Protein AF-A0A9D6QYN2-F1 (afdb_monomer)

Radius of gyration: 26.76 Å; Cα contacts (8 Å, |Δi|>4): 541; chains: 1; bounding box: 91×40×60 Å

Nearest PDB structures (foldseek):
  3ovr-assembly1_B  TM=5.633E-01  e=2.231E+00  Homo sapiens
  7rjt-assembly1_A  TM=5.561E-01  e=3.851E+00  Aplysia californica
  5a6f-assembly1_C  TM=5.783E-01  e=6.256E+00  Gallus gallus
  7wmz-assembly1_E  TM=2.504E-01  e=3.851E+00  Mycolicibacterium smegmatis MC2 155

Secondary structure (DSSP, 8-state):
-----HHHHHHHHHHTS-------PPPPPPPPPPPPP----PPPP---------PPPP---TTSS-SS---EESHHHHHHH-TTS-HHHHHHHHTTSSEEEE--S-SSS--TTTHHHHHHHHHHHHHH-TTSEEEEEEESSEE-TTTTGGGS-GGGB-B---EEE-S-B-S-SSEEEEEBS-GGG--SSBTTTT-B--EEEEEEE-TTS-EEEEEEEEEEEEEEETTTTEEEEESS-TT-----B-TTSEEEEEBPEE--SSTTSPPEEEB--STTPPP-TTS--HHHHHHHHHHHHHS--SS-S-----S-EEEE------

Structure (mmCIF, N/CA/C/O backbone):
data_AF-A0A9D6QYN2-F1
#
_entry.id   AF-A0A9D6QYN2-F1
#
loop_
_atom_site.group_PDB
_atom_site.id
_atom_site.type_symbol
_atom_site.label_atom_id
_atom_site.label_alt_id
_atom_site.label_comp_id
_atom_site.label_asym_id
_atom_site.label_entity_id
_atom_site.label_seq_id
_atom_site.pdbx_PDB_ins_code
_atom_site.Cartn_x
_atom_site.Cartn_y
_atom_site.Cartn_z
_atom_site.occupancy
_atom_site.B_iso_or_equiv
_atom_site.auth_seq_id
_atom_site.auth_comp_id
_atom_site.auth_asym_id
_atom_site.auth_atom_id
_atom_site.pdbx_PDB_model_num
ATOM 1 N N . MET A 1 1 ? 9.503 -20.739 20.330 1.00 41.66 1 MET A N 1
ATOM 2 C CA . MET A 1 1 ? 9.569 -19.627 19.354 1.00 41.66 1 MET A CA 1
ATOM 3 C C . MET A 1 1 ? 9.662 -18.306 20.107 1.00 41.66 1 MET A C 1
ATOM 5 O O . MET A 1 1 ? 8.810 -18.043 20.949 1.00 41.66 1 MET A O 1
ATOM 9 N N . LYS A 1 2 ? 10.718 -17.516 19.881 1.00 50.81 2 LYS A N 1
ATOM 10 C CA . LYS A 1 2 ? 10.919 -16.216 20.545 1.00 50.81 2 LYS A CA 1
ATOM 11 C C . LYS A 1 2 ? 9.937 -15.207 19.927 1.00 50.81 2 LYS A C 1
ATOM 13 O O . LYS A 1 2 ? 9.886 -15.101 18.706 1.00 50.81 2 LYS A O 1
ATOM 18 N N . LYS A 1 3 ? 9.117 -14.520 20.735 1.00 53.16 3 LYS A N 1
ATOM 19 C CA . LYS A 1 3 ? 8.190 -13.491 20.229 1.00 53.16 3 LYS A CA 1
ATOM 20 C C . LYS A 1 3 ? 9.019 -12.331 19.673 1.00 53.16 3 LYS A C 1
ATOM 22 O O . LYS A 1 3 ? 9.677 -11.645 20.448 1.00 53.16 3 LYS A O 1
ATOM 27 N N . ILE A 1 4 ? 8.997 -12.141 18.356 1.00 66.94 4 ILE A N 1
ATOM 28 C CA . ILE A 1 4 ? 9.616 -10.984 17.704 1.00 66.94 4 ILE A CA 1
ATOM 29 C C . ILE A 1 4 ? 8.842 -9.742 18.146 1.00 66.94 4 ILE A C 1
ATOM 31 O O . ILE A 1 4 ? 7.621 -9.664 18.004 1.00 66.94 4 ILE A O 1
ATOM 35 N N . THR A 1 5 ? 9.545 -8.776 18.717 1.00 70.69 5 THR A N 1
ATOM 36 C CA . THR A 1 5 ? 8.970 -7.486 19.086 1.00 70.69 5 THR A CA 1
ATOM 37 C C . THR A 1 5 ? 8.725 -6.647 17.832 1.00 70.69 5 THR A C 1
ATOM 39 O O . THR A 1 5 ? 9.438 -6.744 16.835 1.00 70.69 5 THR A O 1
ATOM 42 N N . ARG A 1 6 ? 7.743 -5.743 17.872 1.00 64.56 6 ARG A N 1
ATOM 43 C CA . ARG A 1 6 ? 7.434 -4.849 16.740 1.00 64.56 6 ARG A CA 1
ATOM 44 C C . ARG A 1 6 ? 8.638 -4.010 16.285 1.00 64.56 6 ARG A C 1
ATOM 46 O O . ARG A 1 6 ? 8.772 -3.717 15.102 1.00 64.56 6 ARG A O 1
ATOM 53 N N . ARG A 1 7 ? 9.538 -3.651 17.210 1.00 65.94 7 ARG A N 1
ATOM 54 C CA . ARG A 1 7 ? 10.795 -2.947 16.899 1.00 65.94 7 ARG A CA 1
ATOM 55 C C . ARG A 1 7 ? 11.771 -3.833 16.123 1.00 65.94 7 ARG A C 1
ATOM 57 O O . ARG A 1 7 ? 12.452 -3.333 15.235 1.00 65.94 7 ARG A O 1
ATOM 64 N N . GLU A 1 8 ? 11.840 -5.119 16.449 1.00 68.06 8 GLU A N 1
ATOM 65 C CA . GLU A 1 8 ? 12.650 -6.089 15.708 1.00 68.06 8 GLU A CA 1
ATOM 66 C C . GLU A 1 8 ? 12.066 -6.330 14.317 1.00 68.06 8 GLU A C 1
ATOM 68 O O . GLU A 1 8 ? 12.814 -6.262 13.351 1.00 68.06 8 GLU A O 1
ATOM 73 N N . PHE A 1 9 ? 10.744 -6.493 14.185 1.00 70.81 9 PHE A N 1
ATOM 74 C CA . PHE A 1 9 ? 10.100 -6.648 12.876 1.00 70.81 9 PHE A CA 1
ATOM 75 C C . PHE A 1 9 ? 10.412 -5.470 11.933 1.00 70.81 9 PHE A C 1
ATOM 77 O O . PHE A 1 9 ? 10.885 -5.690 10.822 1.00 70.81 9 PHE A O 1
ATOM 84 N N . LEU A 1 10 ? 10.253 -4.226 12.406 1.00 63.16 10 LEU A N 1
ATOM 85 C CA . LEU A 1 10 ? 10.544 -3.021 11.611 1.00 63.16 10 LEU A CA 1
ATOM 86 C C . LEU A 1 10 ? 12.039 -2.854 11.276 1.00 63.16 10 LEU A C 1
ATOM 88 O O . LEU A 1 10 ? 12.391 -2.354 10.212 1.00 63.16 10 LEU A O 1
ATOM 92 N N . ARG A 1 11 ? 12.946 -3.271 12.169 1.00 58.53 11 ARG A N 1
ATOM 93 C CA . ARG A 1 11 ? 14.392 -3.269 11.878 1.00 58.53 11 ARG A CA 1
ATOM 94 C C . ARG A 1 11 ? 14.765 -4.322 10.842 1.00 58.53 11 ARG A C 1
ATOM 96 O O . ARG A 1 11 ? 15.642 -4.082 10.021 1.00 58.53 11 ARG A O 1
ATOM 103 N N . LEU A 1 12 ? 14.112 -5.480 10.881 1.00 57.91 12 LEU A N 1
ATOM 104 C CA . LEU A 1 12 ? 14.332 -6.535 9.905 1.00 57.91 12 LEU A CA 1
ATOM 105 C C . LEU A 1 12 ? 13.806 -6.124 8.520 1.00 57.91 12 LEU A C 1
ATOM 107 O O . LEU A 1 12 ? 14.511 -6.345 7.538 1.00 57.91 12 LEU A O 1
ATOM 111 N N . SER A 1 13 ? 12.639 -5.485 8.414 1.00 51.84 13 SER A N 1
ATOM 112 C CA . SER A 1 13 ? 12.136 -5.002 7.118 1.00 51.84 13 SER A CA 1
ATOM 113 C C . SER A 1 13 ? 13.022 -3.903 6.513 1.00 51.84 13 SER A C 1
ATOM 115 O O . SER A 1 13 ? 13.323 -3.963 5.324 1.00 51.84 13 SER A O 1
ATOM 117 N N . ALA A 1 14 ? 13.560 -2.983 7.323 1.00 48.38 14 ALA A N 1
ATOM 118 C CA . ALA A 1 14 ? 14.459 -1.922 6.848 1.00 48.38 14 ALA A CA 1
ATOM 119 C C . ALA A 1 14 ? 15.772 -2.435 6.213 1.00 48.38 14 ALA A C 1
ATOM 121 O O . ALA A 1 14 ? 16.314 -1.798 5.313 1.00 48.38 14 ALA A O 1
ATOM 122 N N . ILE A 1 15 ? 16.274 -3.603 6.632 1.00 47.47 15 ILE A N 1
ATOM 123 C CA . ILE A 1 15 ? 17.493 -4.207 6.059 1.00 47.47 15 ILE A CA 1
ATOM 124 C C . ILE A 1 15 ? 17.231 -4.789 4.654 1.00 47.47 15 ILE A C 1
ATOM 126 O O . ILE A 1 15 ? 18.158 -4.894 3.857 1.00 47.47 15 ILE A O 1
ATOM 130 N N . GLY A 1 16 ? 15.977 -5.112 4.312 1.00 40.34 16 GLY A N 1
ATOM 131 C CA . GLY A 1 16 ? 15.604 -5.650 2.997 1.00 40.34 16 GLY A CA 1
ATOM 132 C C . GLY A 1 16 ? 15.555 -4.618 1.862 1.00 40.34 16 GLY A C 1
ATOM 133 O O . GLY A 1 16 ? 15.559 -5.014 0.702 1.00 40.34 16 GLY A O 1
ATOM 134 N N . ALA A 1 17 ? 15.540 -3.317 2.177 1.00 40.94 17 ALA A N 1
ATOM 135 C CA . ALA A 1 17 ? 15.362 -2.241 1.194 1.00 40.94 17 ALA A CA 1
ATOM 136 C C . ALA A 1 17 ? 16.572 -1.290 1.054 1.00 40.94 17 ALA A C 1
ATOM 138 O O . ALA A 1 17 ? 16.546 -0.389 0.221 1.00 40.94 17 ALA A O 1
ATOM 139 N N . GLY A 1 18 ? 17.650 -1.471 1.830 1.00 36.25 18 GLY A N 1
ATOM 140 C CA . GLY A 1 18 ? 18.747 -0.490 1.883 1.00 36.25 18 GLY A CA 1
ATOM 141 C C . GLY A 1 18 ? 20.106 -1.045 2.308 1.00 36.25 18 GLY A C 1
ATOM 142 O O . GLY A 1 18 ? 20.759 -0.467 3.173 1.00 36.25 18 GLY A O 1
ATOM 143 N N . GLY A 1 19 ? 20.534 -2.173 1.738 1.00 28.39 19 GLY A N 1
ATOM 144 C CA . GLY A 1 19 ? 21.727 -2.902 2.179 1.00 28.39 19 GLY A CA 1
ATOM 145 C C . GLY A 1 19 ? 22.898 -2.949 1.194 1.00 28.39 19 GLY A C 1
ATOM 146 O O . GLY A 1 19 ? 23.289 -4.042 0.807 1.00 28.39 19 GLY A O 1
ATOM 147 N N . ILE A 1 20 ? 23.509 -1.810 0.848 1.00 31.86 20 ILE A N 1
ATOM 148 C CA . ILE A 1 20 ? 24.965 -1.752 0.598 1.00 31.86 20 ILE A CA 1
ATOM 149 C C . ILE A 1 20 ? 25.506 -0.560 1.391 1.00 31.86 20 ILE A C 1
ATOM 151 O O . ILE A 1 20 ? 25.528 0.572 0.913 1.00 31.86 20 ILE A O 1
ATOM 155 N N . LEU A 1 21 ? 25.915 -0.815 2.635 1.00 35.44 21 LEU A N 1
ATOM 156 C CA . LEU A 1 21 ? 26.794 0.086 3.372 1.00 35.44 21 LEU A CA 1
ATOM 157 C C . LEU A 1 21 ? 28.240 -0.309 3.076 1.00 35.44 21 LEU A C 1
ATOM 159 O O . LEU A 1 21 ? 28.636 -1.463 3.229 1.00 35.44 21 LEU A O 1
ATOM 163 N N . ILE A 1 22 ? 29.002 0.690 2.645 1.00 39.03 22 ILE A N 1
ATOM 164 C CA . ILE A 1 22 ? 30.450 0.675 2.472 1.00 39.03 22 ILE A CA 1
ATOM 165 C C . ILE A 1 22 ? 31.094 0.248 3.797 1.00 39.03 22 ILE A C 1
ATOM 167 O O . ILE A 1 22 ? 30.920 0.911 4.820 1.00 39.03 22 ILE A O 1
ATOM 171 N N . ALA A 1 23 ? 31.855 -0.846 3.777 1.00 36.59 23 ALA A N 1
ATOM 172 C CA . ALA A 1 23 ? 32.772 -1.184 4.855 1.00 36.59 23 ALA A CA 1
ATOM 173 C C . ALA A 1 23 ? 33.921 -0.164 4.848 1.00 36.59 23 ALA A C 1
ATOM 175 O O . ALA A 1 23 ? 34.857 -0.268 4.058 1.00 36.59 23 ALA A O 1
ATOM 176 N N . ALA A 1 24 ? 33.825 0.860 5.696 1.00 36.47 24 ALA A N 1
ATOM 177 C CA . ALA A 1 24 ? 34.934 1.757 5.980 1.00 36.47 24 ALA A CA 1
ATOM 178 C C . ALA A 1 24 ? 35.835 1.101 7.035 1.00 36.47 24 ALA A C 1
ATOM 180 O O . ALA A 1 24 ? 35.414 0.864 8.168 1.00 36.47 24 ALA A O 1
ATOM 181 N N . CYS A 1 25 ? 37.068 0.787 6.644 1.00 35.47 25 CYS A N 1
ATOM 182 C CA . CYS A 1 25 ? 38.127 0.364 7.550 1.00 35.47 25 CYS A CA 1
ATOM 183 C C . CYS A 1 25 ? 38.345 1.429 8.635 1.00 35.47 25 CYS A C 1
ATOM 185 O O . CYS A 1 25 ? 38.560 2.602 8.328 1.00 35.47 25 CYS A O 1
ATOM 187 N N . ALA A 1 26 ? 38.316 1.013 9.900 1.00 38.84 26 ALA A N 1
ATOM 188 C CA . ALA A 1 26 ? 38.786 1.835 11.006 1.00 38.84 26 ALA A CA 1
ATOM 189 C C . ALA A 1 26 ? 40.315 2.023 10.898 1.00 38.84 26 ALA A C 1
ATOM 191 O O . ALA A 1 26 ? 41.014 1.058 10.573 1.00 38.84 26 ALA A O 1
ATOM 192 N N . PRO A 1 27 ? 40.858 3.224 11.162 1.00 40.28 27 PRO A N 1
ATOM 193 C CA . PRO A 1 27 ? 42.298 3.433 11.191 1.00 40.28 27 PRO A CA 1
ATOM 194 C C . PRO A 1 27 ? 42.902 2.785 12.443 1.00 40.28 27 PRO A C 1
ATOM 196 O O . PRO A 1 27 ? 42.523 3.097 13.570 1.00 40.28 27 PRO A O 1
ATOM 199 N N . SER A 1 28 ? 43.847 1.874 12.231 1.00 43.88 28 SER A N 1
ATOM 200 C CA . SER A 1 28 ? 44.743 1.345 13.259 1.00 43.88 28 SER A CA 1
ATOM 201 C C . SER A 1 28 ? 45.731 2.423 13.717 1.00 43.88 28 SER A C 1
ATOM 203 O O . SER A 1 28 ? 46.278 3.150 12.884 1.00 43.88 28 SER A O 1
ATOM 205 N N . GLU A 1 29 ? 45.964 2.511 15.028 1.00 49.06 29 GLU A N 1
ATOM 206 C CA . GLU A 1 29 ? 46.926 3.431 15.646 1.00 49.06 29 GLU A CA 1
ATOM 207 C C . GLU A 1 29 ? 48.343 3.272 15.057 1.00 49.06 29 GLU A C 1
ATOM 209 O O . GLU A 1 29 ? 48.775 2.149 14.769 1.00 49.06 29 GLU A O 1
ATOM 214 N N . PRO A 1 30 ? 49.094 4.373 14.870 1.00 49.62 30 PRO A N 1
ATOM 215 C CA . PRO A 1 30 ? 50.436 4.309 14.318 1.00 49.62 30 PRO A CA 1
ATOM 216 C C . PRO A 1 30 ? 51.435 3.812 15.369 1.00 49.62 30 PRO A C 1
ATOM 218 O O . PRO A 1 30 ? 51.647 4.440 16.405 1.00 49.62 30 PRO A O 1
ATOM 221 N N . SER A 1 31 ? 52.101 2.702 15.056 1.00 59.09 31 SER A N 1
ATOM 222 C CA . SER A 1 31 ? 53.316 2.265 15.749 1.00 59.09 31 SER A CA 1
ATOM 223 C C . SER A 1 31 ? 54.475 3.241 15.470 1.00 59.09 31 SER A C 1
ATOM 225 O O . SER A 1 31 ? 54.548 3.786 14.364 1.00 59.09 31 SER A O 1
ATOM 227 N N . PRO A 1 32 ? 55.400 3.471 16.421 1.00 59.38 32 PRO A N 1
ATOM 228 C CA . PRO A 1 32 ? 56.487 4.431 16.253 1.00 59.38 32 PRO A CA 1
ATOM 229 C C . PRO A 1 32 ? 57.471 3.998 15.155 1.00 59.38 32 PRO A C 1
ATOM 231 O O . PRO A 1 32 ? 58.067 2.923 15.202 1.00 59.38 32 PRO A O 1
ATOM 234 N N . THR A 1 33 ? 57.645 4.872 14.164 1.00 53.84 33 THR A N 1
ATOM 235 C CA . THR A 1 33 ? 58.548 4.691 13.022 1.00 53.84 33 THR A CA 1
ATOM 236 C C . THR A 1 33 ? 60.016 4.847 13.452 1.00 53.84 33 THR A C 1
ATOM 238 O O . THR A 1 33 ? 60.360 5.883 14.026 1.00 53.84 33 THR A O 1
ATOM 241 N N . PRO A 1 34 ? 60.917 3.893 13.150 1.00 65.94 34 PRO A N 1
ATOM 242 C CA . PRO A 1 34 ? 62.356 4.097 13.314 1.00 65.94 34 PRO A CA 1
ATOM 243 C C . PRO A 1 34 ? 62.889 5.142 12.310 1.00 65.94 34 PRO A C 1
ATOM 245 O O . PRO A 1 34 ? 62.294 5.339 11.246 1.00 65.94 34 PRO A O 1
ATOM 248 N N . PRO A 1 35 ? 64.003 5.835 12.616 1.00 59.03 35 PRO A N 1
ATOM 249 C CA . PRO A 1 35 ? 64.491 6.944 11.804 1.00 59.03 35 PRO A CA 1
ATOM 250 C C . PRO A 1 35 ? 64.832 6.503 10.375 1.00 59.03 35 PRO A C 1
ATOM 252 O O . PRO A 1 35 ? 65.563 5.541 10.138 1.00 59.03 35 PRO A O 1
ATOM 255 N N . ARG A 1 36 ? 64.267 7.241 9.416 1.00 53.03 36 ARG A N 1
ATOM 256 C CA . ARG A 1 36 ? 64.386 7.013 7.976 1.00 53.03 36 ARG A CA 1
ATOM 257 C C . ARG A 1 36 ? 65.793 7.379 7.506 1.00 53.03 36 ARG A C 1
ATOM 259 O O . ARG A 1 36 ? 66.183 8.541 7.584 1.00 53.03 36 ARG A O 1
ATOM 266 N N . ALA A 1 37 ? 66.531 6.405 6.979 1.00 63.81 37 ALA A N 1
ATOM 267 C CA . ALA A 1 37 ? 67.769 6.666 6.255 1.00 63.81 37 ALA A CA 1
ATOM 268 C C . ALA A 1 37 ? 67.463 7.461 4.973 1.00 63.81 37 ALA A C 1
ATOM 270 O O . ALA A 1 37 ? 66.619 7.063 4.165 1.00 63.81 37 ALA A O 1
ATOM 271 N N . THR A 1 38 ? 68.140 8.595 4.797 1.00 54.81 38 THR A N 1
ATOM 272 C CA . THR A 1 38 ? 68.058 9.423 3.591 1.00 54.81 38 THR A CA 1
ATOM 273 C C . THR A 1 38 ? 68.766 8.704 2.445 1.00 54.81 38 THR A C 1
ATOM 275 O O . THR A 1 38 ? 69.992 8.708 2.369 1.00 54.81 38 THR A O 1
ATOM 278 N N . LEU A 1 39 ? 68.001 8.073 1.554 1.00 61.03 39 LEU A N 1
ATOM 279 C CA . LEU A 1 39 ? 68.514 7.585 0.274 1.00 61.03 39 LEU A CA 1
ATOM 280 C C . LEU A 1 39 ? 68.398 8.686 -0.785 1.00 61.03 39 LEU A C 1
ATOM 282 O O . LEU A 1 39 ? 67.408 9.418 -0.832 1.00 61.03 39 LEU A O 1
ATOM 286 N N . ALA A 1 40 ? 69.434 8.797 -1.617 1.00 62.94 40 ALA A N 1
ATOM 287 C CA . ALA A 1 40 ? 69.520 9.755 -2.713 1.00 62.94 40 ALA A CA 1
ATOM 288 C C . ALA A 1 40 ? 68.371 9.572 -3.732 1.00 62.94 40 ALA A C 1
ATOM 290 O O . ALA A 1 40 ? 67.907 8.445 -3.941 1.00 62.94 40 ALA A O 1
ATOM 291 N N . PRO A 1 41 ? 67.906 10.656 -4.383 1.00 57.38 41 PRO A N 1
ATOM 292 C CA . PRO A 1 41 ? 66.774 10.604 -5.299 1.00 57.38 41 PRO A CA 1
ATOM 293 C C . PRO A 1 41 ? 67.109 9.751 -6.527 1.00 57.38 41 PRO A C 1
ATOM 295 O O . PRO A 1 41 ? 67.936 10.117 -7.359 1.00 57.38 41 PRO A O 1
ATOM 298 N N . THR A 1 42 ? 66.439 8.606 -6.642 1.00 64.38 42 THR A N 1
ATOM 299 C CA . THR A 1 42 ? 66.420 7.808 -7.871 1.00 64.38 42 THR A CA 1
ATOM 300 C C . THR A 1 42 ? 65.467 8.487 -8.850 1.00 64.38 42 THR A C 1
ATOM 302 O O . THR A 1 42 ? 64.295 8.687 -8.528 1.00 64.38 42 THR A O 1
ATOM 305 N N . GLN A 1 43 ? 65.962 8.877 -10.028 1.00 63.28 43 GLN A N 1
ATOM 306 C CA . GLN A 1 43 ? 65.116 9.426 -11.089 1.00 63.28 43 GLN A CA 1
ATOM 307 C C . GLN A 1 43 ? 64.097 8.366 -11.525 1.00 63.28 43 GLN A C 1
ATOM 309 O O . GLN A 1 43 ? 64.470 7.264 -11.927 1.00 63.28 43 GLN A O 1
ATOM 314 N N . ALA A 1 44 ? 62.809 8.696 -11.417 1.00 62.09 44 ALA A N 1
ATOM 315 C CA . ALA A 1 44 ? 61.733 7.824 -11.864 1.00 62.09 44 ALA A CA 1
ATOM 316 C C . ALA A 1 44 ? 61.749 7.734 -13.401 1.00 62.09 44 ALA A C 1
ATOM 318 O O . ALA A 1 44 ? 61.769 8.777 -14.062 1.00 62.09 44 ALA A O 1
ATOM 319 N N . PRO A 1 45 ? 61.732 6.526 -13.990 1.00 64.88 45 PRO A N 1
ATOM 320 C CA . PRO A 1 45 ? 61.673 6.379 -15.435 1.00 64.88 45 PRO A CA 1
ATOM 321 C C . PRO A 1 45 ? 60.354 6.949 -15.968 1.00 64.88 45 PRO A C 1
ATOM 323 O O . PRO A 1 45 ? 59.270 6.612 -15.489 1.00 64.88 45 PRO A O 1
ATOM 326 N N . THR A 1 46 ? 60.449 7.816 -16.975 1.00 64.56 46 THR A N 1
ATOM 327 C CA . THR A 1 46 ? 59.298 8.309 -17.735 1.00 64.56 46 THR A CA 1
ATOM 328 C C . THR A 1 46 ? 58.685 7.143 -18.508 1.00 64.56 46 THR A C 1
ATOM 330 O O . THR A 1 46 ? 59.199 6.737 -19.548 1.00 64.56 46 THR A O 1
ATOM 333 N N . LEU A 1 47 ? 57.598 6.573 -17.986 1.00 64.06 47 LEU A N 1
ATOM 334 C CA . LEU A 1 47 ? 56.817 5.568 -18.703 1.00 64.06 47 LEU A CA 1
ATOM 335 C C . LEU A 1 47 ? 56.057 6.251 -19.844 1.00 64.06 47 LEU A C 1
ATOM 337 O O . LEU A 1 47 ? 55.302 7.199 -19.623 1.00 64.06 47 LEU A O 1
ATOM 341 N N . ALA A 1 48 ? 56.267 5.766 -21.068 1.00 65.94 48 ALA A N 1
ATOM 342 C CA . ALA A 1 48 ? 55.489 6.187 -22.224 1.00 65.94 48 ALA A CA 1
ATOM 343 C C . ALA A 1 48 ? 53.993 5.873 -21.999 1.00 65.94 48 ALA A C 1
ATOM 345 O O . ALA A 1 48 ? 53.672 4.842 -21.395 1.00 65.94 48 ALA A O 1
ATOM 346 N N . PRO A 1 49 ? 53.069 6.732 -22.471 1.00 58.72 49 PRO A N 1
ATOM 347 C CA . PRO A 1 49 ? 51.639 6.513 -22.307 1.00 58.72 49 PRO A CA 1
ATOM 348 C C . PRO A 1 49 ? 51.243 5.186 -22.958 1.00 58.72 49 PRO A C 1
ATOM 350 O O . PRO A 1 49 ? 51.315 5.023 -24.176 1.00 58.72 49 PRO A O 1
ATOM 353 N N . THR A 1 50 ? 50.838 4.225 -22.128 1.00 62.47 50 THR A N 1
ATOM 354 C CA . THR A 1 50 ? 50.275 2.959 -22.597 1.00 62.47 50 THR A CA 1
ATOM 355 C C . THR A 1 50 ? 48.963 3.274 -23.299 1.00 62.47 50 THR A C 1
ATOM 357 O O . THR A 1 50 ? 48.010 3.745 -22.679 1.00 62.47 50 THR A O 1
ATOM 360 N N . THR A 1 51 ? 48.926 3.059 -24.610 1.00 58.53 51 THR A N 1
ATOM 361 C CA . THR A 1 51 ? 47.708 3.190 -25.404 1.00 58.53 51 THR A CA 1
ATOM 362 C C . THR A 1 51 ? 46.746 2.104 -24.933 1.00 58.53 51 THR A C 1
ATOM 364 O O . THR A 1 51 ? 47.044 0.917 -25.061 1.00 58.53 51 THR A O 1
ATOM 367 N N . ALA A 1 52 ? 45.624 2.498 -24.325 1.00 56.25 52 ALA A N 1
ATOM 368 C CA . ALA A 1 52 ? 44.596 1.547 -23.925 1.00 56.25 52 ALA A CA 1
ATOM 369 C C . ALA A 1 52 ? 44.162 0.746 -25.166 1.00 56.25 52 ALA A C 1
ATOM 371 O O . ALA A 1 52 ? 43.941 1.354 -26.220 1.00 56.25 52 ALA A O 1
ATOM 372 N N . PRO A 1 53 ? 44.069 -0.592 -25.085 1.00 52.88 53 PRO A N 1
ATOM 373 C CA . PRO A 1 53 ? 43.639 -1.391 -26.218 1.00 52.88 53 PRO A CA 1
ATOM 374 C C . PRO A 1 53 ? 42.269 -0.899 -26.684 1.00 52.88 53 PRO A C 1
ATOM 376 O O . PRO A 1 53 ? 41.330 -0.774 -25.895 1.00 52.88 53 PRO A O 1
ATOM 379 N N . SER A 1 54 ? 42.176 -0.592 -27.977 1.00 47.72 54 SER A N 1
ATOM 380 C CA . SER A 1 54 ? 40.920 -0.242 -28.627 1.00 47.72 54 SER A CA 1
ATOM 381 C C . SER A 1 54 ? 40.085 -1.518 -28.720 1.00 47.72 54 SER A C 1
ATOM 383 O O . SER A 1 54 ? 40.225 -2.309 -29.650 1.00 47.72 54 SER A O 1
ATOM 385 N N . ALA A 1 55 ? 39.302 -1.788 -27.677 1.00 56.75 55 ALA A N 1
ATOM 386 C CA . ALA A 1 55 ? 38.393 -2.919 -27.664 1.00 56.75 55 ALA A CA 1
ATOM 387 C C . ALA A 1 55 ? 37.308 -2.685 -28.719 1.00 56.75 55 ALA A C 1
ATOM 389 O O . ALA A 1 55 ? 36.654 -1.639 -28.732 1.00 56.75 55 ALA A O 1
ATOM 390 N N . THR A 1 56 ? 37.113 -3.661 -29.605 1.00 55.81 56 THR A N 1
ATOM 391 C CA . THR A 1 56 ? 35.964 -3.675 -30.510 1.00 55.81 56 THR A CA 1
ATOM 392 C C . THR A 1 56 ? 34.685 -3.594 -29.670 1.00 55.81 56 THR A C 1
ATOM 394 O O . THR A 1 56 ? 34.569 -4.345 -28.697 1.00 55.81 56 THR A O 1
ATOM 397 N N . PRO A 1 57 ? 33.732 -2.699 -29.993 1.00 58.53 57 PRO A N 1
ATOM 398 C CA . PRO A 1 57 ? 32.500 -2.581 -29.228 1.00 58.53 57 PRO A CA 1
ATOM 399 C C . PRO A 1 57 ? 31.781 -3.931 -29.189 1.00 58.53 57 PRO A C 1
ATOM 401 O O . PRO A 1 57 ? 31.470 -4.504 -30.233 1.00 58.53 57 PRO A O 1
ATOM 404 N N . ILE A 1 58 ? 31.535 -4.450 -27.987 1.00 60.03 58 ILE A N 1
ATOM 405 C CA . ILE A 1 58 ? 30.722 -5.654 -27.807 1.00 60.03 58 ILE A CA 1
ATOM 406 C C . ILE A 1 58 ? 29.305 -5.328 -28.287 1.00 60.03 58 ILE A C 1
ATOM 408 O O . ILE A 1 58 ? 28.755 -4.281 -27.944 1.00 60.03 58 ILE A O 1
ATOM 412 N N . SER A 1 59 ? 28.708 -6.228 -29.070 1.00 65.31 59 SER A N 1
ATOM 413 C CA . SER A 1 59 ? 27.289 -6.157 -29.428 1.00 65.31 59 SER A CA 1
ATOM 414 C C . SER A 1 59 ? 26.440 -6.133 -28.151 1.00 65.31 59 SER A C 1
ATOM 416 O O . SER A 1 59 ? 26.416 -7.104 -27.393 1.00 65.31 59 SER A O 1
ATOM 418 N N . LEU A 1 60 ? 25.745 -5.021 -27.897 1.00 62.62 60 LEU A N 1
ATOM 419 C CA . LEU A 1 60 ? 24.903 -4.815 -26.712 1.00 62.62 60 LEU A CA 1
ATOM 420 C C . LEU A 1 60 ? 23.489 -5.378 -26.909 1.00 62.62 60 LEU A C 1
ATOM 422 O O . LEU A 1 60 ? 22.492 -4.699 -26.668 1.00 62.62 60 LEU A O 1
ATOM 426 N N . ARG A 1 61 ? 23.404 -6.627 -27.366 1.00 72.44 61 ARG A N 1
ATOM 427 C CA . ARG A 1 61 ? 22.142 -7.352 -27.525 1.00 72.44 61 ARG A CA 1
ATOM 428 C C . ARG A 1 61 ? 21.880 -8.188 -26.294 1.00 72.44 61 ARG A C 1
ATOM 430 O O . ARG A 1 61 ? 22.669 -9.048 -25.919 1.00 72.44 61 ARG A O 1
ATOM 437 N N . VAL A 1 62 ? 20.749 -7.932 -25.657 1.00 69.56 62 VAL A N 1
ATOM 438 C CA . VAL A 1 62 ? 20.495 -8.487 -24.329 1.00 69.56 62 VAL A CA 1
ATOM 439 C C . VAL A 1 62 ? 20.107 -9.964 -24.315 1.00 69.56 62 VAL A C 1
ATOM 441 O O . VAL A 1 62 ? 20.212 -10.611 -23.278 1.00 69.56 62 VAL A O 1
ATOM 444 N N . LEU A 1 63 ? 19.637 -10.498 -25.443 1.00 73.50 63 LEU A N 1
ATOM 445 C CA . LEU A 1 63 ? 19.272 -11.909 -25.574 1.00 73.50 63 LEU A CA 1
ATOM 446 C C . LEU A 1 63 ? 20.451 -12.787 -26.012 1.00 73.50 63 LEU A C 1
ATOM 448 O O . LEU A 1 63 ? 20.312 -14.006 -26.002 1.00 73.50 63 LEU A O 1
ATOM 452 N N . ASP A 1 64 ? 21.601 -12.189 -26.327 1.00 77.00 64 ASP A N 1
ATOM 453 C CA . ASP A 1 64 ? 22.809 -12.934 -26.666 1.00 77.00 64 ASP A CA 1
ATOM 454 C C . ASP A 1 64 ? 23.452 -13.545 -25.399 1.00 77.00 64 ASP A C 1
ATOM 456 O O . ASP A 1 64 ? 23.102 -13.234 -24.249 1.00 77.00 64 ASP A O 1
ATOM 460 N N . GLU A 1 65 ? 24.426 -14.429 -25.612 1.00 78.62 65 GLU A N 1
ATOM 461 C CA . GLU A 1 65 ? 25.166 -15.138 -24.556 1.00 78.62 65 GLU A CA 1
ATOM 462 C C . GLU A 1 65 ? 26.259 -14.274 -23.895 1.00 78.62 65 GLU A C 1
ATOM 464 O O . GLU A 1 65 ? 26.924 -14.706 -22.954 1.00 78.62 65 GLU A O 1
ATOM 469 N N . ASN A 1 66 ? 26.440 -13.034 -24.362 1.00 73.12 66 ASN A N 1
ATOM 470 C CA . ASN A 1 66 ? 27.488 -12.135 -23.888 1.00 73.12 66 ASN A CA 1
ATOM 471 C C . ASN A 1 66 ? 27.282 -11.745 -22.412 1.00 73.12 66 ASN A C 1
ATOM 473 O O . ASN A 1 66 ? 26.207 -11.297 -22.002 1.00 73.12 66 ASN A O 1
ATOM 477 N N . PHE A 1 67 ? 28.351 -11.866 -21.621 1.00 74.19 67 PHE A N 1
ATOM 478 C CA . PHE A 1 67 ? 28.399 -11.514 -20.201 1.00 74.19 67 PHE A CA 1
ATOM 479 C C . PHE A 1 67 ? 29.577 -10.558 -19.920 1.00 74.19 67 PHE A C 1
ATOM 481 O O . PHE A 1 67 ? 30.648 -10.750 -20.501 1.00 74.19 67 PHE A O 1
ATOM 488 N N . PRO A 1 68 ? 29.432 -9.565 -19.015 1.00 81.38 68 PRO A N 1
ATOM 489 C CA . PRO A 1 68 ? 28.247 -9.247 -18.213 1.00 81.38 68 PRO A CA 1
ATOM 490 C C . PRO A 1 68 ? 27.147 -8.525 -18.998 1.00 81.38 68 PRO A C 1
ATOM 492 O O . PRO A 1 68 ? 27.419 -7.738 -19.903 1.00 81.38 68 PRO A O 1
ATOM 495 N N . ARG A 1 69 ? 25.887 -8.748 -18.598 1.00 82.50 69 ARG A N 1
ATOM 496 C CA . ARG A 1 69 ? 24.754 -7.944 -19.071 1.00 82.50 69 ARG A CA 1
ATOM 497 C C . ARG A 1 69 ? 24.710 -6.638 -18.293 1.00 82.50 69 ARG A C 1
ATOM 499 O O . ARG A 1 69 ? 24.607 -6.652 -17.069 1.00 82.50 69 ARG A O 1
ATOM 506 N N . ALA A 1 70 ? 24.782 -5.521 -19.005 1.00 86.88 70 ALA A N 1
ATOM 507 C CA . ALA A 1 70 ? 24.775 -4.193 -18.407 1.00 86.88 70 ALA A CA 1
ATOM 508 C C . ALA A 1 70 ? 23.495 -3.451 -18.787 1.00 86.88 70 ALA A C 1
ATOM 510 O O . ALA A 1 70 ? 23.165 -3.349 -19.965 1.00 86.88 70 ALA A O 1
ATOM 511 N N . PHE A 1 71 ? 22.793 -2.908 -17.800 1.00 89.94 71 PHE A N 1
ATOM 512 C CA . PHE A 1 71 ? 21.595 -2.094 -17.991 1.00 89.94 71 PHE A CA 1
ATOM 513 C C . PHE A 1 71 ? 21.534 -1.004 -16.919 1.00 89.94 71 PHE A C 1
ATOM 515 O O . PHE A 1 71 ? 22.184 -1.097 -15.876 1.00 89.94 71 PHE A O 1
ATOM 522 N N . TYR A 1 72 ? 20.759 0.046 -17.176 1.00 93.62 72 TYR A N 1
ATOM 523 C CA . TYR A 1 72 ? 20.553 1.114 -16.205 1.00 93.62 72 TYR A CA 1
ATOM 524 C C . TYR A 1 72 ? 19.493 0.714 -15.181 1.00 93.62 72 TYR A C 1
ATOM 526 O O . TYR A 1 72 ? 18.310 0.630 -15.503 1.00 93.62 72 TYR A O 1
ATOM 534 N N . PHE A 1 73 ? 19.915 0.521 -13.935 1.00 91.06 73 PHE A N 1
ATOM 535 C CA . PHE A 1 73 ? 19.027 0.235 -12.813 1.00 91.06 73 PHE A CA 1
ATOM 536 C C . PHE A 1 73 ? 18.508 1.540 -12.191 1.00 91.06 73 PHE A C 1
ATOM 538 O O . PHE A 1 73 ? 19.309 2.335 -11.703 1.00 91.06 73 PHE A O 1
ATOM 545 N N . ARG A 1 74 ? 17.184 1.774 -12.206 1.00 88.31 74 ARG A N 1
ATOM 546 C CA . ARG A 1 74 ? 16.450 2.844 -11.477 1.00 88.31 74 ARG A CA 1
ATOM 547 C C . ARG A 1 74 ? 16.773 4.305 -11.839 1.00 88.31 74 ARG A C 1
ATOM 549 O O . ARG A 1 74 ? 15.983 5.191 -11.534 1.00 88.31 74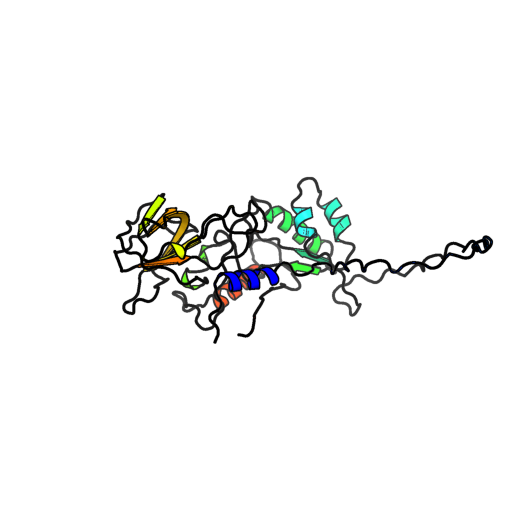 ARG A O 1
ATOM 556 N N . ASN A 1 75 ? 17.873 4.597 -12.530 1.00 90.75 75 ASN A N 1
ATOM 557 C CA . ASN A 1 75 ? 18.250 5.977 -12.876 1.00 90.75 75 ASN A CA 1
ATOM 558 C C . ASN A 1 75 ? 17.391 6.571 -14.006 1.00 90.75 75 ASN A C 1
ATOM 560 O O . ASN A 1 75 ? 17.190 7.789 -14.083 1.00 90.75 75 ASN A O 1
ATOM 564 N N . ALA A 1 76 ? 16.889 5.705 -14.887 1.00 93.00 76 ALA A N 1
ATOM 565 C CA . ALA A 1 76 ? 16.133 6.084 -16.071 1.00 93.00 76 ALA A CA 1
ATOM 566 C C . ALA A 1 76 ? 14.794 6.750 -15.699 1.00 93.00 76 ALA A C 1
ATOM 568 O O . ALA A 1 76 ? 14.447 7.796 -16.253 1.00 93.00 76 ALA A O 1
ATOM 569 N N . GLU A 1 77 ? 14.079 6.218 -14.700 1.00 90.44 77 GLU A N 1
ATOM 570 C CA . GLU A 1 77 ? 12.782 6.758 -14.268 1.00 90.44 77 GLU A CA 1
ATOM 571 C C . GLU A 1 77 ? 12.908 8.168 -13.671 1.00 90.44 77 GLU A C 1
ATOM 573 O O . GLU A 1 77 ? 12.164 9.069 -14.057 1.00 90.44 77 GLU A O 1
ATOM 578 N N . GLY A 1 78 ? 13.883 8.391 -12.780 1.00 87.69 78 GLY A N 1
ATOM 579 C CA . GLY A 1 78 ? 14.058 9.667 -12.090 1.00 87.69 78 GLY A CA 1
ATOM 580 C C . GLY A 1 78 ? 14.415 10.767 -13.081 1.00 87.69 78 GLY A C 1
ATOM 581 O O . GLY A 1 78 ? 13.827 11.849 -13.068 1.00 87.69 78 GLY A O 1
ATOM 582 N N . THR A 1 79 ? 15.296 10.450 -14.030 1.00 91.50 79 THR A N 1
ATOM 583 C CA . THR A 1 79 ? 15.708 11.381 -15.086 1.00 91.50 79 THR A CA 1
ATOM 584 C C . THR A 1 79 ? 14.562 11.716 -16.044 1.00 91.50 79 THR A C 1
ATOM 586 O O . THR A 1 79 ? 14.480 12.859 -16.493 1.00 91.50 79 THR A O 1
ATOM 589 N N . ALA A 1 80 ? 13.654 10.769 -16.317 1.00 90.88 80 ALA A N 1
ATOM 590 C CA . ALA A 1 80 ? 12.476 10.999 -17.157 1.00 90.88 80 ALA A CA 1
ATOM 591 C C . ALA A 1 80 ? 11.451 11.938 -16.495 1.00 90.88 80 ALA A C 1
ATOM 593 O O . ALA A 1 80 ? 10.778 12.702 -17.187 1.00 90.88 80 ALA A O 1
ATOM 594 N N . THR A 1 81 ? 11.338 11.928 -15.160 1.00 86.38 81 THR A N 1
ATOM 595 C CA . THR A 1 81 ? 10.410 12.828 -14.443 1.00 86.38 81 THR A CA 1
ATOM 596 C C . THR A 1 81 ? 10.857 14.291 -14.417 1.00 86.38 81 THR A C 1
ATOM 598 O O . THR A 1 81 ? 10.031 15.178 -14.203 1.00 86.38 81 THR A O 1
ATOM 601 N N . ASN A 1 82 ? 12.140 14.575 -14.659 1.00 87.31 82 ASN A N 1
ATOM 602 C CA . ASN A 1 82 ? 12.650 15.942 -14.713 1.00 87.31 82 ASN A CA 1
ATOM 603 C C . ASN A 1 82 ? 12.214 16.620 -16.021 1.00 87.31 82 ASN A C 1
ATOM 605 O O . ASN A 1 82 ? 12.692 16.283 -17.104 1.00 87.31 82 ASN A O 1
ATOM 609 N N . THR A 1 83 ? 11.338 17.618 -15.916 1.00 87.50 83 THR A N 1
ATOM 610 C CA . THR A 1 83 ? 10.762 18.346 -17.061 1.00 87.50 83 THR A CA 1
ATOM 611 C C . THR A 1 83 ? 11.786 19.120 -17.888 1.00 87.50 83 THR A C 1
ATOM 613 O O . THR A 1 83 ? 11.494 19.475 -19.026 1.00 87.50 83 THR A O 1
ATOM 616 N N . ARG A 1 84 ? 12.992 19.351 -17.355 1.00 90.38 84 ARG A N 1
ATOM 617 C CA . ARG A 1 84 ? 14.099 19.978 -18.092 1.00 90.38 84 ARG A CA 1
ATOM 618 C C . ARG A 1 84 ? 14.773 19.036 -19.088 1.00 90.38 84 ARG A C 1
ATOM 620 O O . ARG A 1 84 ? 15.485 19.512 -19.963 1.00 90.38 84 ARG A O 1
ATOM 627 N N . ASN A 1 85 ? 14.567 17.727 -18.960 1.00 92.12 85 ASN A N 1
ATOM 628 C CA . ASN A 1 85 ? 15.159 16.748 -19.862 1.00 92.12 85 ASN A CA 1
ATOM 629 C C . ASN A 1 85 ? 14.206 16.475 -21.020 1.00 92.12 85 ASN A C 1
ATOM 631 O O . ASN A 1 85 ? 13.089 16.004 -20.796 1.00 92.12 85 ASN A O 1
ATOM 635 N N . SER A 1 86 ? 14.649 16.736 -22.250 1.00 95.12 86 SER A N 1
ATOM 636 C CA . SER A 1 86 ? 13.970 16.247 -23.451 1.00 95.12 86 SER A CA 1
ATOM 637 C C . SER A 1 86 ? 14.022 14.714 -23.508 1.00 95.12 86 SER A C 1
ATOM 639 O O . SER A 1 86 ? 14.847 14.084 -22.836 1.00 95.12 86 SER A O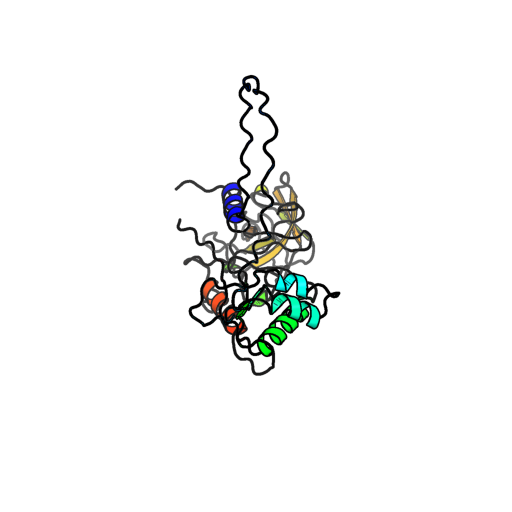 1
ATOM 641 N N . TYR A 1 87 ? 13.146 14.100 -24.307 1.00 96.50 87 TYR A N 1
ATOM 642 C CA . TYR A 1 87 ? 13.259 12.664 -24.566 1.00 96.50 87 TYR A CA 1
ATOM 643 C C . TYR A 1 87 ? 14.577 12.359 -25.279 1.00 96.50 87 TYR A C 1
ATOM 645 O O . TYR A 1 87 ? 15.246 11.393 -24.947 1.00 96.50 87 TYR A O 1
ATOM 653 N N . GLU A 1 88 ? 14.983 13.208 -26.217 1.00 97.62 88 GLU A N 1
ATOM 654 C CA . GLU A 1 88 ? 16.152 13.006 -27.065 1.00 97.62 88 GLU A CA 1
ATOM 655 C C . GLU A 1 88 ? 17.465 13.023 -26.261 1.00 97.62 88 GLU A C 1
ATOM 657 O O . GLU A 1 88 ? 18.367 12.224 -26.517 1.00 97.62 88 GLU A O 1
ATOM 662 N N . ASP A 1 89 ? 17.581 13.894 -25.255 1.00 96.75 89 ASP A N 1
ATOM 663 C CA . ASP A 1 89 ? 18.752 13.918 -24.368 1.00 96.75 89 ASP A CA 1
ATOM 664 C C . ASP A 1 89 ? 18.743 12.758 -23.366 1.00 96.75 89 ASP A C 1
ATOM 666 O O . ASP A 1 89 ? 19.794 12.189 -23.044 1.00 96.75 89 ASP A O 1
ATOM 670 N N . TRP A 1 90 ? 17.553 12.376 -22.897 1.00 97.38 90 TRP A N 1
ATOM 671 C CA . TRP A 1 90 ? 17.371 11.197 -22.059 1.00 97.38 90 TRP A CA 1
ATOM 672 C C . TRP A 1 90 ? 17.759 9.921 -22.826 1.00 97.38 90 TRP A C 1
ATOM 674 O O . TRP A 1 90 ? 18.581 9.141 -22.350 1.00 97.38 90 TRP A O 1
ATOM 684 N N . ASP A 1 91 ? 17.275 9.754 -24.054 1.00 97.75 91 ASP A N 1
ATOM 685 C CA . ASP A 1 91 ? 17.544 8.605 -24.920 1.00 97.75 91 ASP A CA 1
ATOM 686 C C . ASP A 1 91 ? 19.037 8.464 -25.231 1.00 97.75 91 ASP A C 1
ATOM 688 O O . ASP A 1 91 ? 19.622 7.397 -25.041 1.00 97.75 91 ASP A O 1
ATOM 692 N N . ARG A 1 92 ? 19.708 9.569 -25.585 1.00 96.44 92 ARG A N 1
ATOM 693 C CA . ARG A 1 92 ? 21.166 9.598 -25.813 1.00 96.44 92 ARG A CA 1
ATOM 694 C C . ARG A 1 92 ? 21.970 9.132 -24.595 1.00 96.44 92 ARG A C 1
ATOM 696 O O . ARG A 1 92 ? 23.114 8.685 -24.733 1.00 96.44 92 ARG A O 1
ATOM 703 N N . THR A 1 93 ? 21.407 9.285 -23.401 1.00 95.50 93 THR A N 1
ATOM 704 C CA . THR A 1 93 ? 22.021 8.841 -22.149 1.00 95.50 93 THR A CA 1
ATOM 705 C C . THR A 1 93 ? 21.773 7.354 -21.920 1.00 95.50 93 THR A C 1
ATOM 707 O O . THR A 1 93 ? 22.723 6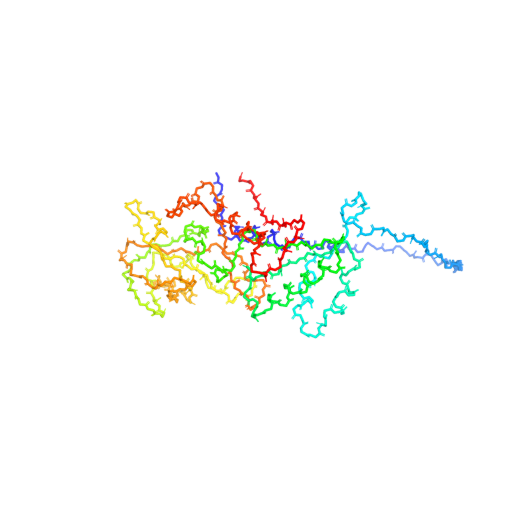.620 -21.656 1.00 95.50 93 THR A O 1
ATOM 710 N N . PHE A 1 94 ? 20.524 6.903 -22.046 1.00 95.81 94 PHE A N 1
ATOM 711 C CA . PHE A 1 94 ? 20.109 5.572 -21.596 1.00 95.81 94 PHE A CA 1
ATOM 712 C C . PHE A 1 94 ? 20.162 4.471 -22.668 1.00 95.81 94 PHE A C 1
ATOM 714 O O . PHE A 1 94 ? 20.143 3.295 -22.317 1.00 95.81 94 PHE A O 1
ATOM 721 N N . SER A 1 95 ? 20.340 4.816 -23.945 1.00 94.31 95 SER A N 1
ATOM 722 C CA . SER A 1 95 ? 20.521 3.853 -25.051 1.00 94.31 95 SER A CA 1
ATOM 723 C C . SER A 1 95 ? 21.929 3.247 -25.138 1.00 94.31 95 SER A C 1
ATOM 725 O O . SER A 1 95 ? 22.210 2.433 -26.014 1.00 94.31 95 SER A O 1
ATOM 727 N N . ARG A 1 96 ? 22.849 3.628 -24.243 1.00 92.38 96 ARG A N 1
ATOM 728 C CA . ARG A 1 96 ? 24.267 3.219 -24.298 1.00 92.38 96 ARG A CA 1
ATOM 729 C C . ARG A 1 96 ? 24.554 1.833 -23.720 1.00 92.38 96 ARG A C 1
ATOM 731 O O . ARG A 1 96 ? 25.680 1.361 -23.843 1.00 92.38 96 ARG A O 1
ATOM 738 N N . LEU A 1 97 ? 23.583 1.220 -23.046 1.00 91.19 97 LEU A N 1
ATOM 739 C CA . LEU A 1 97 ? 23.694 -0.105 -22.427 1.00 91.19 97 LEU A CA 1
ATOM 740 C C . LEU A 1 97 ? 22.673 -1.069 -23.048 1.00 91.19 97 LEU A C 1
ATOM 742 O O . LEU A 1 97 ? 21.939 -0.705 -23.958 1.00 91.19 97 LEU A O 1
ATOM 746 N N . MET A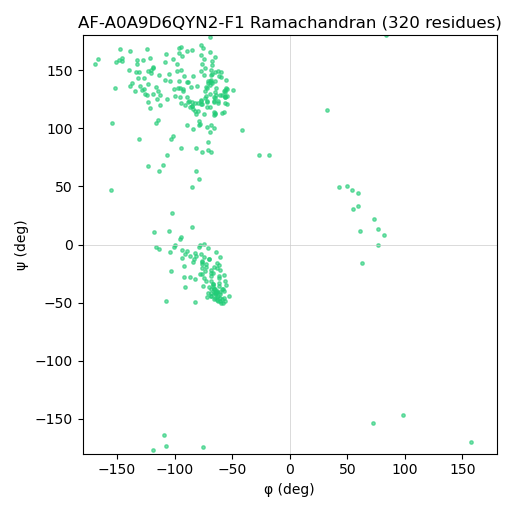 1 98 ? 22.598 -2.305 -22.553 1.00 91.12 98 MET A N 1
ATOM 747 C CA . MET A 1 98 ? 21.680 -3.327 -23.075 1.00 91.12 98 MET A CA 1
ATOM 748 C C . MET A 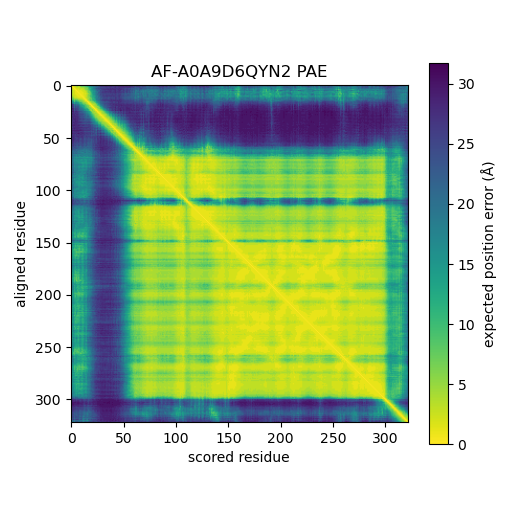1 98 ? 20.216 -3.097 -22.667 1.00 91.12 98 MET A C 1
ATOM 750 O O . MET A 1 98 ? 19.356 -3.903 -23.015 1.00 91.12 98 MET A O 1
ATOM 754 N N . GLY A 1 99 ? 19.912 -2.036 -21.914 1.00 92.06 99 GLY A N 1
ATOM 755 C CA . GLY A 1 99 ? 18.547 -1.672 -21.558 1.00 92.06 99 GLY A CA 1
ATOM 756 C C . GLY A 1 99 ? 18.412 -0.812 -20.309 1.00 92.06 99 GLY A C 1
ATOM 757 O O . GLY A 1 99 ? 19.393 -0.317 -19.743 1.00 92.06 99 GLY A O 1
ATOM 758 N N . ILE A 1 100 ? 17.163 -0.668 -19.878 1.00 94.00 100 ILE A N 1
ATOM 759 C CA . ILE A 1 100 ? 16.739 0.137 -18.733 1.00 94.00 100 ILE A CA 1
ATOM 760 C C . ILE A 1 100 ? 15.769 -0.641 -17.840 1.00 94.00 100 ILE A C 1
ATOM 762 O O . ILE A 1 100 ? 14.946 -1.426 -18.314 1.00 94.00 100 ILE A O 1
ATOM 766 N N . GLU A 1 101 ? 15.822 -0.359 -16.545 1.00 92.25 101 GLU A N 1
ATOM 767 C CA . GLU A 1 101 ? 14.832 -0.775 -15.556 1.00 92.25 101 GLU A CA 1
ATOM 768 C C . GLU A 1 101 ? 14.269 0.455 -14.837 1.00 92.25 101 GLU A C 1
ATOM 770 O O . GLU A 1 101 ? 15.019 1.360 -14.454 1.00 92.25 101 GLU A O 1
ATOM 775 N N . GLY A 1 102 ? 12.954 0.474 -14.604 1.00 90.25 102 GLY A N 1
ATOM 776 C CA . GLY A 1 102 ? 12.339 1.509 -13.778 1.00 90.25 102 GLY A CA 1
ATOM 777 C C . GLY A 1 102 ? 10.905 1.225 -13.330 1.00 90.25 102 GLY A C 1
ATOM 778 O O . GLY A 1 102 ? 10.185 0.427 -13.929 1.00 90.25 102 GLY A O 1
ATOM 779 N N . LYS A 1 103 ? 10.493 1.921 -12.269 1.00 87.81 103 LYS A N 1
ATOM 780 C CA . LYS A 1 103 ? 9.115 2.115 -11.817 1.00 87.81 103 LYS A CA 1
ATOM 781 C C . LYS A 1 103 ? 8.475 3.175 -12.685 1.00 87.81 103 LYS A C 1
ATOM 783 O O . LYS A 1 103 ? 8.763 4.369 -12.566 1.00 87.81 103 LYS A O 1
ATOM 788 N N . VAL A 1 104 ? 7.596 2.731 -13.566 1.00 86.56 104 VAL A N 1
ATOM 789 C CA . VAL A 1 104 ? 6.794 3.612 -14.425 1.00 86.56 104 VAL A CA 1
ATOM 790 C C . VAL A 1 104 ? 5.348 3.738 -13.945 1.00 86.56 104 VAL A C 1
ATOM 792 O O . VAL A 1 104 ? 4.610 4.571 -14.467 1.00 86.56 104 VAL A O 1
ATOM 795 N N . PHE A 1 105 ? 4.968 2.954 -12.934 1.00 85.31 105 PHE A N 1
ATOM 796 C CA . PHE A 1 105 ? 3.705 3.083 -12.221 1.00 85.31 105 PHE A CA 1
ATOM 797 C C . PHE A 1 105 ? 3.875 3.901 -10.933 1.00 85.31 105 PHE A C 1
ATOM 799 O O . PHE A 1 105 ? 4.987 4.256 -10.527 1.00 85.31 105 PHE A O 1
ATOM 806 N N . ASP A 1 106 ? 2.731 4.256 -10.356 1.00 84.25 106 ASP A N 1
ATOM 807 C CA . ASP A 1 106 ? 2.601 5.029 -9.118 1.00 84.25 106 ASP A CA 1
ATOM 808 C C . ASP A 1 106 ? 2.258 4.107 -7.938 1.00 84.25 106 ASP A C 1
ATOM 810 O O . ASP A 1 106 ? 1.618 4.522 -6.975 1.00 84.25 106 ASP A O 1
ATOM 814 N N . GLU A 1 107 ? 2.656 2.828 -8.012 1.00 86.38 107 GLU A N 1
ATOM 815 C CA . GLU A 1 107 ? 2.282 1.826 -7.014 1.00 86.38 107 GLU A CA 1
ATOM 816 C C . GLU A 1 107 ? 2.893 2.082 -5.643 1.00 86.38 107 GLU A C 1
ATOM 818 O O . GLU A 1 107 ? 2.326 1.654 -4.644 1.00 86.38 107 GLU A O 1
ATOM 823 N N . GLU A 1 108 ? 4.017 2.793 -5.591 1.00 80.50 108 GLU A N 1
ATOM 824 C CA . GLU A 1 108 ? 4.692 3.162 -4.346 1.00 80.50 108 GLU A CA 1
ATOM 825 C C . GLU A 1 108 ? 4.485 4.618 -3.928 1.00 80.50 108 GLU A C 1
ATOM 827 O O . GLU A 1 108 ? 4.667 4.970 -2.763 1.00 80.50 108 GLU A O 1
ATOM 832 N N . PHE A 1 109 ? 4.161 5.493 -4.878 1.00 74.94 109 PHE A N 1
ATOM 833 C CA . PHE A 1 109 ? 4.068 6.920 -4.623 1.00 74.94 109 PHE A CA 1
ATOM 834 C C . PHE A 1 109 ? 3.067 7.567 -5.566 1.00 74.94 109 PHE A C 1
ATOM 836 O O . PHE A 1 109 ? 3.105 7.357 -6.774 1.00 74.94 109 PHE A O 1
ATOM 843 N N . ALA A 1 110 ? 2.214 8.429 -5.014 1.00 62.88 110 ALA A N 1
ATOM 844 C CA . ALA A 1 110 ? 1.357 9.317 -5.787 1.00 62.88 110 ALA A CA 1
ATOM 845 C C . ALA A 1 110 ? 2.220 10.371 -6.502 1.00 62.88 110 ALA A C 1
ATOM 847 O O . ALA A 1 110 ? 2.392 11.501 -6.039 1.00 62.88 110 ALA A O 1
ATOM 848 N N . ALA A 1 111 ? 2.828 9.992 -7.622 1.00 54.62 111 ALA A N 1
ATOM 849 C CA . ALA A 1 111 ? 3.702 10.856 -8.387 1.00 54.62 111 ALA A CA 1
ATOM 850 C C . ALA A 1 111 ? 2.862 11.864 -9.166 1.00 54.62 111 ALA A C 1
ATOM 852 O O . ALA A 1 111 ? 2.633 11.646 -10.342 1.00 54.62 111 ALA A O 1
ATOM 853 N N . GLY A 1 112 ? 2.381 12.934 -8.523 1.00 54.81 112 GLY A N 1
ATOM 854 C CA . GLY A 1 112 ? 1.468 13.958 -9.066 1.00 54.81 112 GLY A CA 1
ATOM 855 C C . GLY A 1 112 ? 1.504 14.193 -10.589 1.00 54.81 112 GLY A C 1
ATOM 856 O O . GLY A 1 112 ? 2.067 15.180 -11.052 1.00 54.81 112 GLY A O 1
ATOM 857 N N . GLY A 1 113 ? 0.895 13.289 -11.367 1.00 57.59 113 GLY A N 1
ATOM 858 C CA . GLY A 1 113 ? 0.871 13.276 -12.833 1.00 57.59 113 GLY A CA 1
ATOM 859 C C . GLY A 1 113 ? 2.130 12.796 -13.588 1.00 57.59 113 GLY A C 1
ATOM 860 O O . GLY A 1 113 ? 2.100 12.776 -14.817 1.00 57.59 113 GLY A O 1
ATOM 861 N N . SER A 1 114 ? 3.235 12.402 -12.941 1.00 61.28 114 SER A N 1
ATOM 862 C CA . SER A 1 114 ? 4.508 12.102 -13.631 1.00 61.28 114 SER A CA 1
ATOM 863 C C . SER A 1 114 ? 4.619 10.682 -14.197 1.00 61.28 114 SER A C 1
ATOM 865 O O . SER A 1 114 ? 5.489 10.441 -15.043 1.00 61.28 114 SER A O 1
ATOM 867 N N . ALA A 1 115 ? 3.746 9.750 -13.785 1.00 71.25 115 ALA A N 1
ATOM 868 C CA . ALA A 1 115 ? 3.671 8.416 -14.387 1.00 71.25 115 ALA A CA 1
ATOM 869 C C . ALA A 1 115 ? 3.521 8.502 -15.906 1.00 71.25 115 ALA A C 1
ATOM 871 O O . ALA A 1 115 ? 4.265 7.843 -16.619 1.00 71.25 115 ALA A O 1
ATOM 872 N N . GLY A 1 116 ? 2.661 9.393 -16.414 1.00 81.50 116 GLY A N 1
ATOM 873 C CA . GLY A 1 116 ? 2.430 9.541 -17.854 1.00 81.50 116 GLY A CA 1
ATOM 874 C C . GLY A 1 116 ? 3.702 9.844 -18.655 1.00 81.50 116 GLY A C 1
ATOM 875 O O . GLY A 1 116 ? 3.909 9.260 -19.716 1.00 81.50 116 GLY A O 1
ATOM 876 N N . ARG A 1 117 ? 4.597 10.690 -18.126 1.00 86.94 117 ARG A N 1
ATOM 877 C CA . ARG A 1 117 ? 5.869 11.020 -18.791 1.00 86.94 117 ARG A CA 1
ATOM 878 C C . ARG A 1 117 ? 6.861 9.860 -18.747 1.00 86.94 117 ARG A C 1
ATOM 880 O O . ARG A 1 117 ? 7.457 9.542 -19.769 1.00 86.94 117 ARG A O 1
ATOM 887 N N . ARG A 1 118 ? 7.019 9.204 -17.590 1.00 88.88 118 ARG A N 1
ATOM 888 C CA . ARG A 1 118 ? 7.857 7.994 -17.471 1.00 88.88 118 ARG A CA 1
ATOM 889 C C . ARG A 1 118 ? 7.382 6.914 -18.441 1.00 88.88 118 ARG A C 1
ATOM 891 O O . ARG A 1 118 ? 8.185 6.331 -19.163 1.00 88.88 118 ARG A O 1
ATOM 898 N N . LEU A 1 119 ? 6.070 6.708 -18.482 1.00 87.62 119 LEU A N 1
ATOM 899 C CA . LEU A 1 119 ? 5.402 5.751 -19.350 1.00 87.62 119 LEU A CA 1
ATOM 900 C C . LEU A 1 119 ? 5.681 6.033 -20.829 1.00 87.62 119 LEU A C 1
ATOM 902 O O . LEU A 1 119 ? 6.034 5.116 -21.573 1.00 87.62 119 LEU A O 1
ATOM 906 N N . GLU A 1 120 ? 5.558 7.296 -21.245 1.00 90.38 120 GLU A N 1
ATOM 907 C CA . GLU A 1 120 ? 5.840 7.729 -22.615 1.00 90.38 120 GLU A CA 1
ATOM 908 C C . GLU A 1 120 ? 7.306 7.491 -22.986 1.00 90.38 120 GLU A C 1
ATOM 910 O O . GLU A 1 120 ? 7.564 6.831 -23.992 1.00 90.38 120 GLU A O 1
ATOM 915 N N . PHE A 1 121 ? 8.250 7.907 -22.135 1.00 94.12 121 PHE A N 1
ATOM 916 C CA . PHE A 1 121 ? 9.687 7.747 -22.377 1.00 94.12 121 PHE A CA 1
ATOM 917 C C . PHE A 1 121 ? 10.066 6.272 -22.533 1.00 94.12 121 PHE A C 1
ATOM 919 O O . PHE A 1 121 ? 10.688 5.888 -23.519 1.00 94.12 121 PHE A O 1
ATOM 926 N N . PHE A 1 122 ? 9.642 5.417 -21.600 1.00 93.31 122 PHE A N 1
ATOM 927 C CA . PHE A 1 122 ? 9.977 3.991 -21.626 1.00 93.31 122 PHE A CA 1
ATOM 928 C C . PHE A 1 122 ? 9.337 3.277 -22.826 1.00 93.31 122 PHE A C 1
ATOM 930 O O . PHE A 1 122 ? 9.973 2.440 -23.470 1.00 93.31 122 PHE A O 1
ATOM 937 N N . THR A 1 123 ? 8.100 3.641 -23.177 1.00 90.50 123 THR A N 1
ATOM 938 C CA . THR A 1 123 ? 7.417 3.093 -24.357 1.00 90.50 123 THR A CA 1
ATOM 939 C C . THR A 1 123 ? 8.110 3.515 -25.649 1.00 90.50 123 THR A C 1
ATOM 941 O O . THR A 1 123 ? 8.323 2.687 -26.539 1.00 90.50 123 THR A O 1
ATOM 944 N N . ARG A 1 124 ? 8.446 4.804 -25.782 1.00 94.25 124 ARG A N 1
ATOM 945 C CA . ARG A 1 124 ? 9.122 5.346 -26.965 1.00 94.25 124 ARG A CA 1
ATOM 946 C C . ARG A 1 124 ? 10.513 4.732 -27.120 1.00 94.25 124 ARG A C 1
ATOM 948 O O . ARG A 1 124 ? 10.846 4.306 -28.224 1.00 94.25 124 ARG A O 1
ATOM 955 N N . PHE A 1 125 ? 11.238 4.557 -26.016 1.00 94.94 125 PHE A N 1
ATOM 956 C CA . PHE A 1 125 ? 12.534 3.883 -25.983 1.00 94.94 125 PHE A CA 1
ATOM 957 C C . PHE A 1 125 ? 12.444 2.453 -26.506 1.00 94.94 125 PHE A C 1
ATOM 959 O O . PHE A 1 125 ? 13.172 2.098 -27.428 1.00 94.94 125 PHE A O 1
ATOM 966 N N . LYS A 1 126 ? 11.499 1.642 -26.006 1.00 91.56 126 LYS A N 1
ATOM 967 C CA . LYS A 1 126 ? 11.361 0.253 -26.474 1.00 91.56 126 LYS A CA 1
ATOM 968 C C . LYS A 1 126 ? 11.027 0.162 -27.964 1.00 91.56 126 LYS A C 1
ATOM 970 O O . LYS A 1 126 ? 11.486 -0.755 -28.638 1.00 91.56 126 LYS A O 1
ATOM 975 N N . LYS A 1 127 ? 10.230 1.102 -28.482 1.00 90.56 127 LYS A N 1
ATOM 976 C CA . LYS A 1 127 ? 9.904 1.170 -29.915 1.00 90.56 127 LYS A CA 1
ATOM 977 C C . LYS A 1 127 ? 11.121 1.517 -30.775 1.00 90.56 127 LYS A C 1
ATOM 979 O O . LYS A 1 127 ? 11.217 1.019 -31.890 1.00 90.56 127 LYS A O 1
ATOM 984 N N . GLN A 1 128 ? 12.013 2.374 -30.279 1.00 94.31 128 GLN A N 1
ATOM 985 C CA . GLN A 1 128 ? 13.193 2.840 -31.015 1.00 94.31 128 GLN A CA 1
ATOM 986 C C . GLN A 1 128 ? 14.405 1.909 -30.865 1.00 94.31 128 GLN A C 1
ATOM 988 O O . GLN A 1 128 ? 15.202 1.810 -31.793 1.00 94.31 128 GLN A O 1
ATOM 993 N N . HIS A 1 129 ? 14.498 1.179 -29.750 1.00 91.12 129 HIS A N 1
ATOM 994 C CA . HIS A 1 129 ? 15.588 0.252 -29.429 1.00 91.12 129 HIS A CA 1
ATOM 995 C C . HIS A 1 129 ? 15.043 -1.162 -29.165 1.00 91.12 129 HIS A C 1
ATOM 997 O O . HIS A 1 129 ? 15.078 -1.646 -28.029 1.00 91.12 129 HIS A O 1
ATOM 1003 N N . PRO A 1 130 ? 14.503 -1.854 -30.188 1.00 88.44 130 PRO A N 1
ATOM 1004 C CA . PRO A 1 130 ? 13.831 -3.142 -30.001 1.00 88.44 130 PRO A CA 1
ATOM 1005 C C . PRO A 1 130 ? 14.748 -4.232 -29.427 1.00 88.44 130 PRO A C 1
ATOM 1007 O O . PRO A 1 130 ? 14.257 -5.093 -28.693 1.00 88.44 130 PRO A O 1
ATOM 1010 N N . ASP A 1 131 ? 16.057 -4.148 -29.668 1.00 86.38 131 ASP A N 1
ATOM 1011 C CA . ASP A 1 131 ? 17.060 -5.111 -29.187 1.00 86.38 131 ASP A CA 1
ATOM 1012 C C . ASP A 1 131 ? 17.513 -4.867 -27.732 1.00 86.38 131 ASP A C 1
ATOM 1014 O O . ASP A 1 131 ? 18.237 -5.687 -27.159 1.00 86.38 131 ASP A O 1
ATOM 1018 N N . GLN A 1 132 ? 17.082 -3.761 -27.112 1.00 89.12 132 GLN A N 1
ATOM 1019 C CA . GLN A 1 132 ? 17.396 -3.421 -25.723 1.00 89.12 132 GLN A CA 1
ATOM 1020 C C . GLN A 1 132 ? 16.261 -3.811 -24.769 1.00 89.12 132 GLN A C 1
ATOM 1022 O O . GLN A 1 132 ? 15.075 -3.812 -25.125 1.00 89.12 132 GLN A O 1
ATOM 1027 N N . LEU A 1 133 ? 16.609 -4.148 -23.525 1.00 88.94 133 LEU A N 1
ATOM 1028 C CA . LEU A 1 133 ? 15.628 -4.410 -22.479 1.00 88.94 133 LEU A CA 1
ATOM 1029 C C . LEU A 1 133 ? 14.939 -3.135 -22.026 1.00 88.94 133 LEU A C 1
ATOM 1031 O O . LEU A 1 133 ? 15.562 -2.103 -21.787 1.00 88.94 133 LEU A O 1
ATOM 1035 N N . VAL A 1 134 ? 13.648 -3.281 -21.779 1.00 90.38 134 VAL A N 1
ATOM 1036 C CA . VAL A 1 134 ? 12.908 -2.415 -20.876 1.00 90.38 134 VAL A CA 1
ATOM 1037 C C . VAL A 1 134 ? 12.297 -3.340 -19.832 1.00 90.38 134 VAL A C 1
ATOM 1039 O O . VAL A 1 134 ? 11.623 -4.309 -20.190 1.00 90.38 134 VAL A O 1
ATOM 1042 N N . VAL A 1 135 ? 12.606 -3.094 -18.560 1.00 88.75 135 VAL A N 1
ATOM 1043 C CA . VAL A 1 135 ? 12.186 -3.912 -17.412 1.00 88.75 135 VAL A CA 1
ATOM 1044 C C . VAL A 1 135 ? 11.333 -3.060 -16.484 1.00 88.75 135 VAL A C 1
ATOM 1046 O O . VAL A 1 135 ? 11.717 -1.947 -16.112 1.00 88.75 135 VAL A O 1
ATOM 1049 N N . LEU A 1 136 ? 10.167 -3.588 -16.114 1.00 87.06 136 LEU A N 1
ATOM 1050 C CA . LEU A 1 136 ? 9.313 -2.964 -15.118 1.00 87.06 136 LEU A CA 1
ATOM 1051 C C . LEU A 1 136 ? 9.833 -3.363 -13.746 1.00 87.06 136 LEU A C 1
ATOM 1053 O O . LEU A 1 136 ? 9.857 -4.545 -13.395 1.00 87.06 136 LEU A O 1
ATOM 1057 N N . HIS A 1 137 ? 10.181 -2.364 -12.952 1.00 88.75 137 HIS A N 1
ATOM 1058 C CA . HIS A 1 137 ? 10.298 -2.548 -11.521 1.00 88.75 137 HIS A CA 1
ATOM 1059 C C . HIS A 1 137 ? 8.926 -2.283 -10.905 1.00 88.75 137 HIS A C 1
ATOM 1061 O O . HIS A 1 137 ? 8.378 -1.197 -11.074 1.00 88.75 137 HIS A O 1
ATOM 1067 N N . PHE A 1 138 ? 8.385 -3.259 -10.181 1.00 87.25 138 PHE A N 1
ATOM 1068 C CA . PHE A 1 138 ? 7.112 -3.136 -9.473 1.00 87.25 138 PHE A CA 1
ATOM 1069 C C . PHE A 1 138 ? 7.286 -3.605 -8.028 1.00 87.25 138 PHE A C 1
ATOM 1071 O O . PHE A 1 138 ? 7.958 -4.611 -7.792 1.00 87.25 138 PHE A O 1
ATOM 1078 N N . ASN A 1 139 ? 6.732 -2.884 -7.049 1.00 88.12 139 ASN A N 1
ATOM 1079 C CA . ASN A 1 139 ? 6.841 -3.326 -5.656 1.00 88.12 139 ASN A CA 1
ATOM 1080 C C . ASN A 1 139 ? 6.013 -4.600 -5.420 1.00 88.12 139 ASN A C 1
ATOM 1082 O O . ASN A 1 139 ? 4.792 -4.635 -5.595 1.00 88.12 139 ASN A O 1
ATOM 1086 N N . GLY A 1 140 ? 6.717 -5.665 -5.039 1.00 88.88 140 GLY A N 1
ATOM 1087 C CA . GLY A 1 140 ? 6.130 -6.951 -4.691 1.00 88.88 140 GLY A CA 1
ATOM 1088 C C . GLY A 1 140 ? 5.614 -7.030 -3.265 1.00 88.88 140 GLY A C 1
ATOM 1089 O O . GLY A 1 140 ? 4.693 -7.786 -3.004 1.00 88.88 140 GLY A O 1
ATOM 1090 N N . GLY A 1 141 ? 6.209 -6.290 -2.332 1.00 90.56 141 GLY A N 1
ATOM 1091 C CA . GLY A 1 141 ? 5.946 -6.416 -0.901 1.00 90.56 141 GLY A CA 1
ATOM 1092 C C . GLY A 1 141 ? 4.829 -5.514 -0.392 1.00 90.56 141 GLY A C 1
ATOM 1093 O O . GLY A 1 141 ? 4.056 -5.935 0.468 1.00 90.56 141 GLY A O 1
ATOM 1094 N N . ALA A 1 142 ? 4.721 -4.300 -0.925 1.00 93.12 142 ALA A N 1
ATOM 1095 C CA . ALA A 1 142 ? 3.784 -3.293 -0.452 1.00 93.12 142 ALA A CA 1
ATOM 1096 C C . ALA A 1 142 ? 3.282 -2.385 -1.583 1.00 93.12 142 ALA A C 1
ATOM 1098 O O . ALA A 1 142 ? 3.826 -2.386 -2.687 1.00 93.12 142 ALA A O 1
ATOM 1099 N N . ARG A 1 143 ? 2.239 -1.595 -1.306 1.00 92.38 143 ARG A N 1
ATOM 1100 C CA . ARG A 1 143 ? 1.759 -0.537 -2.212 1.00 92.38 143 ARG A CA 1
ATOM 1101 C C . ARG A 1 143 ? 1.221 0.675 -1.465 1.00 92.38 143 ARG A C 1
ATOM 1103 O O . ARG A 1 143 ? 0.760 0.543 -0.332 1.00 92.38 143 ARG A O 1
ATOM 1110 N N . ASP A 1 144 ? 1.186 1.831 -2.119 1.00 92.44 144 ASP A N 1
ATOM 1111 C CA . ASP A 1 144 ? 0.381 2.966 -1.668 1.00 92.44 144 ASP A CA 1
ATOM 1112 C C . ASP A 1 144 ? -1.104 2.556 -1.687 1.00 92.44 144 ASP A C 1
ATOM 1114 O O . ASP A 1 144 ? -1.623 2.172 -2.743 1.00 92.44 144 ASP A O 1
ATOM 1118 N N . PRO A 1 145 ? -1.826 2.657 -0.558 1.00 92.19 145 PRO A N 1
ATOM 1119 C CA . PRO A 1 145 ? -3.242 2.298 -0.483 1.00 92.19 145 PRO A CA 1
ATOM 1120 C C . PRO A 1 145 ? -4.169 3.157 -1.348 1.00 92.19 145 PRO A C 1
ATOM 1122 O O . PRO A 1 145 ? -5.364 2.882 -1.420 1.00 92.19 145 PRO A O 1
ATOM 1125 N N . ARG A 1 146 ? -3.664 4.222 -1.979 1.00 89.69 146 ARG A N 1
ATOM 1126 C CA . ARG A 1 146 ? -4.418 5.073 -2.913 1.00 89.69 146 ARG A CA 1
ATOM 1127 C C . ARG A 1 146 ? -4.282 4.619 -4.366 1.00 89.69 146 ARG A C 1
ATOM 1129 O O . ARG A 1 146 ? -5.094 5.021 -5.196 1.00 89.69 146 ARG A O 1
ATOM 1136 N N . PHE A 1 147 ? -3.272 3.815 -4.690 1.00 88.56 147 PHE A N 1
ATOM 1137 C CA . PHE A 1 147 ? -3.051 3.331 -6.047 1.00 88.56 147 PHE A CA 1
ATOM 1138 C C . PHE A 1 147 ? -4.000 2.165 -6.343 1.00 88.56 147 PHE A C 1
ATOM 1140 O O . PHE A 1 147 ? -3.891 1.118 -5.714 1.00 88.56 147 PHE A O 1
ATOM 1147 N N . GLU A 1 148 ? -4.935 2.348 -7.286 1.00 85.50 148 GLU A N 1
ATOM 1148 C CA . GLU A 1 148 ? -5.906 1.324 -7.731 1.00 85.50 148 GLU A CA 1
ATOM 1149 C C . GLU A 1 148 ? -6.519 0.522 -6.562 1.00 85.50 148 GLU A C 1
ATOM 1151 O O . GLU A 1 148 ? -6.528 -0.714 -6.541 1.00 85.50 148 GLU A O 1
ATOM 1156 N N . SER A 1 149 ? -6.994 1.248 -5.547 1.00 75.38 149 SER A N 1
ATOM 1157 C CA . SER A 1 149 ? -7.342 0.699 -4.232 1.00 75.38 149 SER A CA 1
ATOM 1158 C C . SER A 1 149 ? -8.525 -0.273 -4.235 1.00 75.38 149 SER A C 1
ATOM 1160 O O . SER A 1 149 ? -8.662 -1.073 -3.316 1.00 75.38 149 SER A O 1
ATOM 1162 N N . SER A 1 150 ? -9.362 -0.255 -5.275 1.00 83.06 150 SER A N 1
ATOM 1163 C CA . SER A 1 150 ? -10.586 -1.058 -5.355 1.00 83.06 150 SER A CA 1
ATOM 1164 C C . SER A 1 150 ? -10.360 -2.555 -5.588 1.00 83.06 150 SER A C 1
ATOM 1166 O O . SER A 1 150 ? -11.286 -3.333 -5.372 1.00 83.06 150 SER A O 1
ATOM 1168 N N . LYS A 1 151 ? -9.166 -2.977 -6.028 1.00 89.31 151 LYS A N 1
ATOM 1169 C CA . LYS A 1 151 ? -8.902 -4.388 -6.371 1.00 89.31 151 LYS A CA 1
ATOM 1170 C C . LYS A 1 151 ? -8.708 -5.294 -5.152 1.00 89.31 151 LYS A C 1
ATOM 1172 O O . LYS A 1 151 ? -8.949 -6.491 -5.244 1.00 89.31 151 LYS A O 1
ATOM 1177 N N . PHE A 1 152 ? -8.280 -4.738 -4.022 1.00 94.56 152 PHE A N 1
ATOM 1178 C CA . PHE A 1 152 ? -7.919 -5.499 -2.826 1.00 94.56 152 PHE A CA 1
ATOM 1179 C C . PHE A 1 152 ? -8.891 -5.172 -1.699 1.00 94.56 152 PHE A C 1
ATOM 1181 O O . PHE A 1 152 ? -9.146 -4.002 -1.411 1.00 94.56 152 PHE A O 1
ATOM 1188 N N . PHE A 1 153 ? -9.414 -6.194 -1.025 1.00 96.00 153 PHE A N 1
ATOM 1189 C CA . PHE A 1 153 ? -10.255 -5.969 0.152 1.00 96.00 153 PHE A CA 1
ATOM 1190 C C . PHE A 1 153 ? -9.406 -5.902 1.426 1.00 96.00 153 PHE A C 1
ATOM 1192 O O . PHE A 1 153 ? -8.240 -6.288 1.439 1.00 96.00 153 PHE A O 1
ATOM 1199 N N . ALA A 1 154 ? -9.992 -5.437 2.532 1.00 97.38 154 ALA A N 1
ATOM 1200 C CA . ALA A 1 154 ? -9.256 -5.195 3.773 1.00 97.38 154 ALA A CA 1
ATOM 1201 C C . ALA A 1 154 ? -8.482 -6.421 4.295 1.00 97.38 154 ALA A C 1
ATOM 1203 O O . ALA A 1 154 ? -7.382 -6.272 4.811 1.00 97.38 154 ALA A O 1
ATOM 1204 N N . GLY A 1 155 ? -9.004 -7.639 4.121 1.00 97.19 155 GLY A N 1
ATOM 1205 C CA . GLY A 1 155 ? -8.337 -8.862 4.580 1.00 97.19 155 GLY A CA 1
ATOM 1206 C C . GLY A 1 155 ? -7.076 -9.238 3.792 1.00 97.19 155 GLY A C 1
ATOM 1207 O O . GLY A 1 155 ? -6.305 -10.079 4.254 1.00 97.19 155 GLY A O 1
ATOM 1208 N N . HIS A 1 156 ? -6.834 -8.615 2.636 1.00 97.94 156 HIS A N 1
ATOM 1209 C CA . HIS A 1 156 ? -5.624 -8.823 1.838 1.00 97.94 156 HIS A CA 1
ATOM 1210 C C . HIS A 1 156 ? -4.391 -8.098 2.387 1.00 97.94 156 HIS A C 1
ATOM 1212 O O . HIS A 1 156 ? -3.289 -8.355 1.912 1.00 97.94 156 HIS A O 1
ATOM 1218 N N . TRP A 1 157 ? -4.541 -7.246 3.400 1.00 97.81 157 TRP A N 1
ATOM 1219 C CA . TRP A 1 157 ? -3.433 -6.513 4.015 1.00 97.81 157 TRP A CA 1
ATOM 1220 C C . TRP A 1 157 ? -2.927 -7.190 5.287 1.00 97.81 157 TRP A C 1
ATOM 1222 O O . TRP A 1 157 ? -3.645 -7.941 5.957 1.00 97.81 157 TRP A O 1
ATOM 1232 N N . LEU A 1 158 ? -1.668 -6.926 5.631 1.00 97.94 158 LEU A N 1
ATOM 1233 C CA . LEU A 1 158 ? -1.124 -7.292 6.933 1.00 97.94 158 LEU A CA 1
ATOM 1234 C C . LEU A 1 158 ? -1.426 -6.209 7.968 1.00 97.94 158 LEU A C 1
ATOM 1236 O O . LEU A 1 158 ? -1.179 -5.026 7.750 1.00 97.94 158 LEU A O 1
ATOM 1240 N N . TYR A 1 159 ? -1.862 -6.651 9.144 1.00 98.31 159 TYR A N 1
ATOM 1241 C CA . TYR A 1 159 ? -2.093 -5.805 10.309 1.00 98.31 159 TYR A CA 1
ATOM 1242 C C . TYR A 1 159 ? -1.228 -6.263 11.480 1.00 98.31 159 TYR A C 1
ATOM 1244 O O . TYR A 1 159 ? -0.983 -7.459 11.663 1.00 98.31 159 TYR A O 1
ATOM 1252 N N . PHE A 1 160 ? -0.798 -5.318 12.312 1.00 97.62 160 PHE A N 1
ATOM 1253 C CA . PHE A 1 160 ? -0.312 -5.649 13.646 1.00 97.62 160 PHE A CA 1
ATOM 1254 C C . PHE A 1 160 ? -1.470 -6.120 14.535 1.00 97.62 160 PHE A C 1
ATOM 1256 O O . PHE A 1 160 ? -2.644 -5.892 14.244 1.00 97.62 160 PHE A O 1
ATOM 1263 N N . ASN A 1 161 ? -1.142 -6.728 15.677 1.00 96.50 161 ASN A N 1
ATOM 1264 C CA . ASN A 1 161 ? -2.133 -6.880 16.738 1.00 96.50 161 ASN A CA 1
ATOM 1265 C C . ASN A 1 161 ? -2.629 -5.489 17.158 1.00 96.50 161 ASN A C 1
ATOM 1267 O O . ASN A 1 161 ? -1.833 -4.601 17.459 1.00 96.50 161 ASN A O 1
ATOM 1271 N N . GLY A 1 162 ? -3.943 -5.334 17.169 1.00 97.62 162 GLY A N 1
ATOM 1272 C CA . GLY A 1 162 ? -4.660 -4.121 17.519 1.00 97.62 162 GLY A CA 1
ATOM 1273 C C . GLY A 1 162 ? -5.398 -4.192 18.859 1.00 97.62 162 GLY A C 1
ATOM 1274 O O . GLY A 1 162 ? -5.180 -5.088 19.682 1.00 97.62 162 GLY A O 1
ATOM 1275 N N . ALA A 1 163 ? -6.317 -3.251 19.049 1.00 98.50 163 ALA A N 1
ATOM 1276 C CA . ALA A 1 163 ? -7.085 -3.053 20.271 1.00 98.50 163 ALA A CA 1
ATOM 1277 C C . ALA A 1 163 ? -8.594 -3.186 20.022 1.00 98.50 163 ALA A C 1
ATOM 1279 O O . ALA A 1 163 ? -9.097 -2.845 18.950 1.00 98.50 163 ALA A O 1
ATOM 1280 N N . LYS A 1 164 ? -9.341 -3.633 21.038 1.00 98.50 164 LYS A N 1
ATOM 1281 C CA . LYS A 1 164 ? -10.810 -3.597 20.995 1.00 98.50 164 LYS A CA 1
ATOM 1282 C C . LYS A 1 164 ? -11.287 -2.151 21.064 1.00 98.50 164 LYS A C 1
ATOM 1284 O O . LYS A 1 164 ? -10.753 -1.365 21.844 1.00 98.50 164 LYS A O 1
ATOM 1289 N N . ILE A 1 165 ? -12.322 -1.828 20.300 1.00 98.69 165 ILE A N 1
ATOM 1290 C CA . ILE A 1 165 ? -13.016 -0.544 20.370 1.00 98.69 165 ILE A CA 1
ATOM 1291 C C . ILE A 1 165 ? -14.061 -0.630 21.487 1.00 98.69 165 ILE A C 1
ATOM 1293 O O . ILE A 1 165 ? -14.947 -1.484 21.458 1.00 98.69 165 ILE A O 1
ATOM 1297 N N . LEU A 1 166 ? -13.928 0.228 22.498 1.00 98.50 166 LEU A N 1
ATOM 1298 C CA . LEU A 1 166 ? -14.711 0.162 23.736 1.00 98.50 166 LEU A CA 1
ATOM 1299 C C . LEU A 1 166 ? -15.993 0.999 23.684 1.00 98.50 166 LEU A C 1
ATOM 1301 O O . LEU A 1 166 ? -16.956 0.681 24.376 1.00 98.50 166 LEU A O 1
ATOM 1305 N N . GLY A 1 167 ? -16.002 2.067 22.884 1.00 96.69 167 GLY A N 1
ATOM 1306 C CA . GLY A 1 167 ? -17.156 2.948 22.687 1.00 96.69 167 GLY A CA 1
ATOM 1307 C C . GLY A 1 167 ? -17.883 2.669 21.375 1.00 96.69 167 GLY A C 1
ATOM 1308 O O . GLY A 1 167 ? -17.311 2.082 20.460 1.00 96.69 167 GLY A O 1
ATOM 1309 N N . ALA A 1 168 ? -19.142 3.093 21.275 1.00 97.81 168 ALA A N 1
ATOM 1310 C CA . ALA A 1 168 ? -19.813 3.127 19.983 1.00 97.81 168 ALA A CA 1
ATOM 1311 C C . ALA A 1 168 ? -19.160 4.203 19.103 1.00 97.81 168 ALA A C 1
ATOM 1313 O O . ALA A 1 168 ? -18.787 5.267 19.595 1.00 97.81 168 ALA A O 1
ATOM 1314 N N . VAL A 1 169 ? -19.027 3.917 17.813 1.00 98.25 169 VAL A N 1
ATOM 1315 C CA . VAL A 1 169 ? -18.470 4.835 16.819 1.00 98.25 169 VAL A CA 1
ATOM 1316 C C . VAL A 1 169 ? -19.544 5.058 15.757 1.00 98.25 169 VAL A C 1
ATOM 1318 O O . VAL A 1 169 ? -19.948 4.081 15.125 1.00 98.25 169 VAL A O 1
ATOM 1321 N N . PRO A 1 170 ? -20.047 6.286 15.553 1.00 97.50 170 PRO A N 1
ATOM 1322 C CA . PRO A 1 170 ? -21.067 6.548 14.543 1.00 97.50 170 PRO A CA 1
ATOM 1323 C C . PRO A 1 170 ? -20.477 6.533 13.122 1.00 97.50 170 PRO A C 1
ATOM 1325 O O . PRO A 1 170 ? -19.268 6.697 12.921 1.00 97.50 170 PRO A O 1
ATOM 1328 N N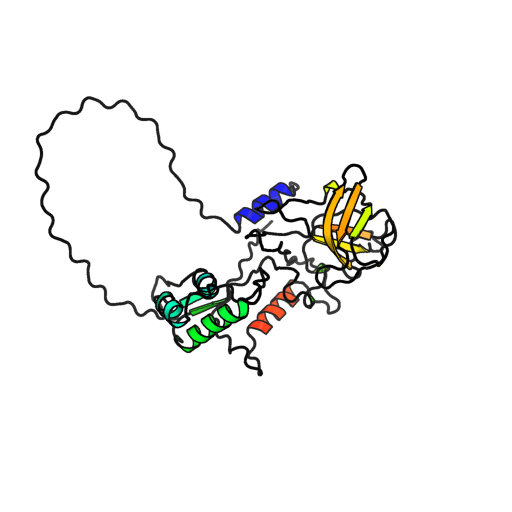 . ALA A 1 171 ? -21.348 6.348 12.126 1.00 97.75 171 ALA A N 1
ATOM 1329 C CA . ALA A 1 171 ? -21.012 6.403 10.700 1.00 97.75 171 ALA A CA 1
ATOM 1330 C C . ALA A 1 171 ? -20.893 7.857 10.202 1.00 97.75 171 ALA A C 1
ATOM 1332 O O . ALA A 1 171 ? -21.590 8.274 9.281 1.00 97.75 171 ALA A O 1
ATOM 1333 N N . GLU A 1 172 ? -20.033 8.644 10.843 1.00 97.06 172 GLU A N 1
ATOM 1334 C CA . GLU A 1 172 ? -19.852 10.067 10.556 1.00 97.06 172 GLU A CA 1
ATOM 1335 C C . GLU A 1 172 ? -18.511 10.328 9.866 1.00 97.06 172 GLU A C 1
ATOM 1337 O O . GLU A 1 172 ? -17.495 9.698 10.168 1.00 97.06 172 GLU A O 1
ATOM 1342 N N . SER A 1 173 ? -18.521 11.258 8.911 1.00 96.75 173 SER A N 1
ATOM 1343 C CA . SER A 1 173 ? -17.306 11.722 8.233 1.00 96.75 173 SER A CA 1
ATOM 1344 C C . SER A 1 173 ? -16.518 12.693 9.113 1.00 96.75 173 SER A C 1
ATOM 1346 O O . SER A 1 173 ? -17.063 13.296 10.032 1.00 96.75 173 SER A O 1
ATOM 1348 N N . GLY A 1 174 ? -15.245 12.907 8.778 1.00 97.50 174 GLY A N 1
ATOM 1349 C CA . GLY A 1 174 ? -14.381 13.857 9.480 1.00 97.50 174 GLY A CA 1
ATOM 1350 C C . GLY A 1 174 ? -13.477 13.177 10.499 1.00 97.50 174 GLY A C 1
ATOM 1351 O O . GLY A 1 174 ? -13.002 12.065 10.263 1.00 97.50 174 GLY A O 1
ATOM 1352 N N . GLU A 1 175 ? -13.188 13.872 11.596 1.00 98.38 175 GLU A N 1
ATOM 1353 C CA . GLU A 1 175 ? -12.331 13.364 12.666 1.00 98.38 175 GLU A CA 1
ATOM 1354 C C . GLU A 1 175 ? -13.166 12.757 13.794 1.00 98.38 175 GLU A C 1
ATOM 1356 O O . GLU A 1 175 ? -14.214 13.283 14.162 1.00 98.38 175 GLU A O 1
ATOM 1361 N N . THR A 1 176 ? -12.712 11.644 14.364 1.00 98.38 176 THR A N 1
ATOM 1362 C CA . THR A 1 176 ? -13.400 10.982 15.478 1.00 98.38 176 THR A CA 1
ATOM 1363 C C . THR A 1 176 ? -12.394 10.498 16.510 1.00 98.38 176 THR A C 1
ATOM 1365 O O . THR A 1 176 ? -11.384 9.890 16.152 1.00 98.38 176 THR A O 1
ATOM 1368 N N . ASP A 1 177 ? -12.699 10.716 17.789 1.00 98.56 177 ASP A N 1
ATOM 1369 C CA . ASP A 1 177 ? -12.002 10.058 18.892 1.00 98.56 177 ASP A CA 1
ATOM 1370 C C . ASP A 1 177 ? -12.623 8.693 19.168 1.00 98.56 177 ASP A C 1
ATOM 1372 O O . ASP A 1 177 ? -13.810 8.575 19.471 1.00 98.56 177 ASP A O 1
ATOM 1376 N N . ILE A 1 178 ? -11.803 7.652 19.104 1.00 98.69 178 ILE A N 1
ATOM 1377 C CA . ILE A 1 178 ? -12.214 6.275 19.350 1.00 98.69 178 ILE A CA 1
ATOM 1378 C C . ILE A 1 178 ? -11.532 5.795 20.624 1.00 98.69 178 ILE A C 1
ATOM 1380 O O . ILE A 1 178 ? -10.303 5.752 20.708 1.00 98.69 178 ILE A O 1
ATOM 1384 N N . ARG A 1 179 ? -12.330 5.404 21.623 1.00 98.69 179 ARG A N 1
ATOM 1385 C CA . ARG A 1 179 ? -11.817 4.768 22.842 1.00 98.69 179 ARG A CA 1
ATOM 1386 C C . ARG A 1 179 ? -11.462 3.315 22.559 1.00 98.69 179 ARG A C 1
ATOM 1388 O O . ARG A 1 179 ? -12.319 2.537 22.136 1.00 98.69 179 ARG A O 1
ATOM 1395 N N . VAL A 1 180 ? -10.218 2.949 22.831 1.00 98.75 180 VAL A N 1
ATOM 1396 C CA . VAL A 1 180 ? -9.661 1.620 22.563 1.00 98.75 180 VAL A CA 1
ATOM 1397 C C . VAL A 1 180 ? -9.159 0.968 23.848 1.00 98.75 180 VAL A C 1
ATOM 1399 O O . VAL A 1 180 ? -8.928 1.640 24.848 1.00 98.75 180 VAL A O 1
ATOM 1402 N N . SER A 1 181 ? -9.003 -0.354 23.844 1.00 98.56 181 SER A N 1
ATOM 1403 C CA . SER A 1 181 ? -8.509 -1.093 25.012 1.00 98.56 181 SER A CA 1
ATOM 1404 C C . SER A 1 181 ? -7.041 -0.821 25.340 1.00 98.56 181 SER A C 1
ATOM 1406 O O . SER A 1 181 ? -6.647 -0.983 26.489 1.00 98.56 181 SER A O 1
ATOM 1408 N N . ASP A 1 182 ? -6.240 -0.449 24.340 1.00 98.62 182 ASP A N 1
ATOM 1409 C CA . ASP A 1 182 ? -4.825 -0.111 24.497 1.00 98.62 182 ASP A CA 1
ATOM 1410 C C . ASP A 1 182 ? -4.391 0.834 23.368 1.00 98.62 1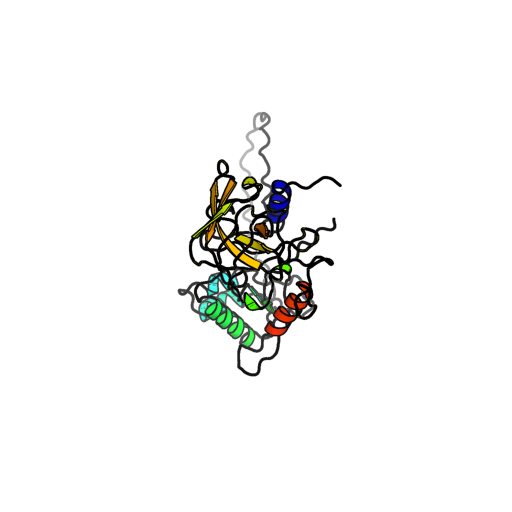82 ASP A C 1
ATOM 1412 O O . ASP A 1 182 ? -4.228 0.420 22.218 1.00 98.62 182 ASP A O 1
ATOM 1416 N N . ALA A 1 183 ? -4.232 2.120 23.688 1.00 98.62 183 ALA A N 1
ATOM 1417 C CA . ALA A 1 183 ? -3.814 3.122 22.710 1.00 98.62 183 ALA A CA 1
ATOM 1418 C C . ALA A 1 183 ? -2.307 3.060 22.387 1.00 98.62 183 ALA A C 1
ATOM 1420 O O . ALA A 1 183 ? -1.881 3.607 21.371 1.00 98.62 183 ALA A O 1
ATOM 1421 N N . SER A 1 184 ? -1.496 2.356 23.190 1.00 98.25 184 SER A N 1
ATOM 1422 C CA . SER A 1 184 ? -0.045 2.231 22.968 1.00 98.25 184 SER A CA 1
ATOM 1423 C C . SER A 1 184 ? 0.317 1.369 21.750 1.00 98.25 184 SER A C 1
ATOM 1425 O O . SER A 1 184 ? 1.459 1.381 21.279 1.00 98.25 184 SER A O 1
ATOM 1427 N N . LEU A 1 185 ? -0.663 0.644 21.200 1.00 98.25 185 LEU A N 1
ATOM 1428 C CA . LEU A 1 185 ? -0.515 -0.151 19.984 1.00 98.25 185 LEU A CA 1
ATOM 1429 C C . LEU A 1 185 ? -0.462 0.698 18.705 1.00 98.25 185 LEU A C 1
ATOM 1431 O O . LEU A 1 185 ? -0.074 0.169 17.664 1.00 98.25 185 LEU A O 1
ATOM 1435 N N . PHE A 1 186 ? -0.763 1.995 18.769 1.00 98.56 186 PHE A N 1
ATOM 1436 C CA . PHE A 1 186 ? -0.807 2.888 17.608 1.00 98.56 186 PHE A CA 1
ATOM 1437 C C . PHE A 1 186 ? 0.296 3.943 17.671 1.00 98.56 186 PHE A C 1
ATOM 1439 O O . PHE A 1 186 ? 0.675 4.395 18.754 1.00 98.56 186 PHE A O 1
ATOM 1446 N N . LYS A 1 187 ? 0.834 4.332 16.512 1.00 97.31 187 LYS A N 1
ATOM 1447 C CA . LYS A 1 187 ? 1.984 5.240 16.427 1.00 97.31 187 LYS A CA 1
ATOM 1448 C C . LYS A 1 187 ? 1.738 6.447 15.535 1.00 97.31 187 LYS A C 1
ATOM 1450 O O . LYS A 1 187 ? 1.304 6.335 14.393 1.00 97.31 187 LYS A O 1
ATOM 1455 N N . VAL A 1 188 ? 2.131 7.596 16.063 1.00 97.69 188 VAL A N 1
ATOM 1456 C CA . VAL A 1 188 ? 2.284 8.855 15.331 1.00 97.69 188 VAL A CA 1
ATOM 1457 C C . VAL A 1 188 ? 3.766 9.176 15.154 1.00 97.69 188 VAL A C 1
ATOM 1459 O O . VAL A 1 188 ? 4.599 8.613 15.870 1.00 97.69 188 VAL A O 1
ATOM 1462 N N . ASN A 1 189 ? 4.087 10.089 14.238 1.00 95.19 189 ASN A N 1
ATOM 1463 C CA . ASN A 1 189 ? 5.450 10.583 14.000 1.00 95.19 189 ASN A CA 1
ATOM 1464 C C . ASN A 1 189 ? 6.467 9.456 13.739 1.00 95.19 189 ASN A C 1
ATOM 1466 O O . ASN A 1 189 ? 7.541 9.399 14.335 1.00 95.19 189 ASN A O 1
ATOM 1470 N N . MET A 1 190 ? 6.099 8.522 12.869 1.00 92.44 190 MET A N 1
ATOM 1471 C CA . MET A 1 190 ? 6.913 7.394 12.432 1.00 92.44 190 MET A CA 1
ATOM 1472 C C . MET A 1 190 ? 7.408 7.562 10.987 1.00 92.44 190 MET A C 1
ATOM 1474 O O . MET A 1 190 ? 7.229 8.608 10.355 1.00 92.44 190 MET A O 1
ATOM 1478 N N . GLY A 1 191 ? 8.044 6.508 10.469 1.00 86.81 191 GLY A N 1
ATOM 1479 C CA . GLY A 1 191 ? 8.704 6.509 9.166 1.00 86.81 191 GLY A CA 1
ATOM 1480 C C . GLY A 1 191 ? 10.120 7.079 9.235 1.00 86.81 191 GLY A C 1
ATOM 1481 O O . GLY A 1 191 ? 10.588 7.481 10.299 1.00 86.81 191 GLY A O 1
ATOM 1482 N N . PHE A 1 192 ? 10.812 7.122 8.095 1.00 84.31 192 PHE A N 1
ATOM 1483 C CA . PHE A 1 192 ? 12.205 7.583 8.037 1.00 84.31 192 PHE A CA 1
ATOM 1484 C C . PHE A 1 192 ? 12.373 9.044 8.495 1.00 84.31 192 PHE A C 1
ATOM 1486 O O . PHE A 1 192 ? 13.367 9.392 9.127 1.00 84.31 192 PHE A O 1
ATOM 1493 N N . PHE A 1 193 ? 11.367 9.881 8.228 1.00 87.69 193 PHE A N 1
ATOM 1494 C CA . PHE A 1 193 ? 11.382 11.314 8.532 1.00 87.69 193 PHE A CA 1
ATOM 1495 C C . PHE A 1 193 ? 10.616 11.691 9.814 1.00 87.69 193 PHE A C 1
ATOM 1497 O O . PHE A 1 193 ? 10.573 12.866 10.156 1.00 87.69 193 PHE A O 1
ATOM 1504 N N . ASN A 1 194 ? 10.017 10.728 10.530 1.00 92.00 194 ASN A N 1
ATOM 1505 C CA . ASN A 1 194 ? 9.160 10.964 11.707 1.00 92.00 194 ASN A CA 1
ATOM 1506 C C . ASN A 1 194 ? 7.974 11.922 11.463 1.00 92.00 194 ASN A C 1
ATOM 1508 O O . ASN A 1 194 ? 7.548 12.628 12.373 1.00 92.00 194 ASN A O 1
ATOM 1512 N N . ILE A 1 195 ? 7.439 11.953 10.241 1.00 90.50 195 ILE A N 1
ATOM 1513 C CA . ILE A 1 195 ? 6.330 12.843 9.844 1.00 90.50 195 ILE A CA 1
ATOM 1514 C C . ILE A 1 195 ? 5.037 12.094 9.507 1.00 90.50 195 ILE A C 1
ATOM 1516 O O . ILE A 1 195 ? 4.031 12.722 9.189 1.00 90.50 195 ILE A O 1
ATOM 1520 N N . SER A 1 196 ? 5.055 10.761 9.520 1.00 93.38 196 SER A N 1
ATOM 1521 C CA . SER A 1 196 ? 3.901 9.947 9.137 1.00 93.38 196 SER A CA 1
ATOM 1522 C C . SER A 1 196 ? 3.224 9.352 10.360 1.00 93.38 196 SER A C 1
ATOM 1524 O O . SER A 1 196 ? 3.880 8.977 11.326 1.00 93.38 196 SER A O 1
ATOM 1526 N N . ASN A 1 197 ? 1.911 9.198 10.295 1.00 96.88 197 ASN A N 1
ATOM 1527 C CA . ASN A 1 197 ? 1.144 8.449 11.281 1.00 96.88 197 ASN A CA 1
ATOM 1528 C C . ASN A 1 197 ? 0.668 7.142 10.663 1.00 96.88 197 ASN A C 1
ATOM 1530 O O . ASN A 1 197 ? 0.555 7.050 9.443 1.00 96.88 197 ASN A O 1
ATOM 1534 N N . GLU A 1 198 ? 0.379 6.147 11.496 1.00 96.75 198 GLU A N 1
ATOM 1535 C CA . GLU A 1 198 ? -0.155 4.881 11.002 1.00 96.75 198 GLU A CA 1
ATOM 1536 C C . GLU A 1 198 ? -1.507 5.021 10.305 1.00 96.75 198 GLU A C 1
ATOM 1538 O O . GLU A 1 198 ? -2.361 5.824 10.678 1.00 96.75 198 GLU A O 1
ATOM 1543 N N . ASP A 1 199 ? -1.727 4.135 9.343 1.00 97.81 199 ASP A N 1
ATOM 1544 C CA . ASP A 1 199 ? -3.058 3.852 8.834 1.00 97.81 199 ASP A CA 1
ATOM 1545 C C . ASP A 1 199 ? -3.659 2.690 9.616 1.00 97.81 199 ASP A C 1
ATOM 1547 O O . ASP A 1 199 ? -2.954 1.761 10.023 1.00 97.81 199 ASP A O 1
ATOM 1551 N N . ILE A 1 200 ? -4.969 2.736 9.840 1.00 98.75 200 ILE A N 1
ATOM 1552 C CA . ILE A 1 200 ? -5.666 1.799 10.720 1.00 98.75 200 ILE A CA 1
ATOM 1553 C C . ILE A 1 200 ? -6.853 1.189 9.980 1.00 98.75 200 ILE A C 1
ATOM 1555 O O . ILE A 1 200 ? -7.667 1.898 9.393 1.00 98.75 200 ILE A O 1
ATOM 1559 N N . GLY A 1 201 ? -6.978 -0.132 10.067 1.00 98.62 201 GLY A N 1
ATOM 1560 C CA . GLY A 1 201 ? -8.207 -0.841 9.743 1.00 98.62 201 GLY A CA 1
ATOM 1561 C C . GLY A 1 201 ? -9.110 -0.916 10.970 1.00 98.62 201 GLY A C 1
ATOM 1562 O O . GLY A 1 201 ? -8.708 -1.434 12.015 1.00 98.62 201 GLY A O 1
ATOM 1563 N N . LEU A 1 202 ? -10.336 -0.419 10.837 1.00 98.81 202 LEU A N 1
ATOM 1564 C CA . LEU A 1 202 ? -11.428 -0.665 11.773 1.00 98.81 202 LEU A CA 1
ATOM 1565 C C . LEU A 1 202 ? -12.276 -1.807 11.222 1.00 98.81 202 LEU A C 1
ATOM 1567 O O . LEU A 1 202 ? -12.597 -1.812 10.036 1.00 98.81 202 LEU A O 1
ATOM 1571 N N . CYS A 1 203 ? -12.656 -2.767 12.054 1.00 98.62 203 CYS A N 1
ATOM 1572 C CA . CYS A 1 203 ? -13.554 -3.841 11.643 1.00 98.62 203 CYS A CA 1
ATOM 1573 C C . CYS A 1 203 ? -14.437 -4.330 12.785 1.00 98.62 203 CYS A C 1
ATOM 1575 O O . CYS A 1 203 ? -14.121 -4.145 13.960 1.00 98.62 203 CYS A O 1
ATOM 1577 N N . GLU A 1 204 ? -15.549 -4.972 12.444 1.00 98.38 204 GLU A N 1
ATOM 1578 C CA . GLU A 1 204 ? -16.347 -5.708 13.423 1.00 98.38 204 GLU A CA 1
ATOM 1579 C C . GLU A 1 204 ? -15.597 -6.946 13.937 1.00 98.38 204 GLU A C 1
ATOM 1581 O O . GLU A 1 204 ? -14.701 -7.481 13.284 1.00 98.38 204 GLU A O 1
ATOM 1586 N N . LEU A 1 205 ? -15.982 -7.422 15.118 1.00 98.31 205 LEU A N 1
ATOM 1587 C CA . LEU A 1 205 ? -15.575 -8.723 15.636 1.00 98.31 205 LEU A CA 1
ATOM 1588 C C . LEU A 1 205 ? -16.643 -9.772 15.309 1.00 98.31 205 LEU A C 1
ATOM 1590 O O . LEU A 1 205 ? -17.836 -9.541 15.529 1.00 98.31 205 LEU A O 1
ATOM 1594 N N . ASP A 1 206 ? -16.210 -10.938 14.832 1.00 95.75 206 ASP A N 1
ATOM 1595 C CA . ASP A 1 206 ? -17.080 -12.094 14.625 1.00 95.75 206 ASP A CA 1
ATOM 1596 C C . ASP A 1 206 ? -17.562 -12.703 15.960 1.00 95.75 206 ASP A C 1
ATOM 1598 O O . ASP A 1 206 ? -17.192 -12.267 17.056 1.00 95.75 206 ASP A O 1
ATOM 1602 N N . ALA A 1 207 ? -18.395 -13.744 15.879 1.00 94.44 207 ALA A N 1
ATOM 1603 C CA . ALA A 1 207 ? -18.923 -14.438 17.057 1.00 94.44 207 ALA A CA 1
ATOM 1604 C C . ALA A 1 207 ? -17.833 -15.063 17.954 1.00 94.44 207 ALA A C 1
ATOM 1606 O O . ALA A 1 207 ? -18.066 -15.281 19.140 1.00 94.44 207 ALA A O 1
ATOM 1607 N N . ASN A 1 208 ? -16.640 -15.316 17.409 1.00 94.69 208 ASN A N 1
ATOM 1608 C CA . ASN A 1 208 ? -15.488 -15.861 18.124 1.00 94.69 208 ASN A CA 1
ATOM 1609 C C . ASN A 1 208 ? -14.533 -14.765 18.626 1.00 94.69 208 ASN A C 1
ATOM 1611 O O . ASN A 1 208 ? -13.459 -15.073 19.149 1.00 94.69 208 ASN A O 1
ATOM 1615 N N . GLY A 1 209 ? -14.884 -13.489 18.450 1.00 94.50 209 GLY A N 1
ATOM 1616 C CA . GLY A 1 209 ? -14.040 -12.360 18.820 1.00 94.50 209 GLY A CA 1
ATOM 1617 C C . GLY A 1 209 ? -12.839 -12.152 17.894 1.00 94.50 209 GLY A C 1
ATOM 1618 O O . GLY A 1 209 ? -11.862 -11.534 18.321 1.00 94.50 209 GLY A O 1
ATOM 1619 N N . LYS A 1 210 ? -12.881 -12.659 16.656 1.00 95.06 210 LYS A N 1
ATOM 1620 C CA . LYS A 1 210 ? -11.848 -12.431 15.638 1.00 95.06 210 LYS A CA 1
ATOM 1621 C C . LYS A 1 210 ? -12.212 -11.252 14.724 1.00 95.06 210 LYS A C 1
ATOM 1623 O O . LYS A 1 210 ? -13.395 -11.025 14.484 1.00 95.06 210 LYS A O 1
ATOM 1628 N N . PRO A 1 211 ? -11.220 -10.522 14.183 1.00 96.94 211 PRO A N 1
ATOM 1629 C CA . PRO A 1 211 ? -11.451 -9.461 13.200 1.00 96.94 211 PRO A CA 1
ATOM 1630 C C . PRO A 1 211 ? -12.224 -9.945 11.963 1.00 96.94 211 PRO A C 1
ATOM 1632 O O . PRO A 1 211 ? -11.806 -10.899 11.304 1.00 96.94 211 PRO A O 1
ATOM 1635 N N . ASN A 1 212 ? -13.319 -9.262 11.629 1.00 97.31 212 ASN A N 1
ATOM 1636 C CA . ASN A 1 212 ? -14.110 -9.477 10.422 1.00 97.31 212 ASN A CA 1
ATOM 1637 C C . ASN A 1 212 ? -13.826 -8.381 9.384 1.00 97.31 212 ASN A C 1
ATOM 1639 O O . ASN A 1 212 ? -14.508 -7.357 9.319 1.00 97.31 212 ASN A O 1
ATOM 1643 N N . TRP A 1 213 ? -12.846 -8.625 8.518 1.00 97.25 213 TRP A N 1
ATOM 1644 C CA . TRP A 1 213 ? -12.421 -7.669 7.493 1.00 97.25 213 TRP A CA 1
ATOM 1645 C C . TRP A 1 213 ? -13.413 -7.461 6.334 1.00 97.25 213 TRP A C 1
ATOM 1647 O O . TRP A 1 213 ? -13.167 -6.617 5.482 1.00 97.25 213 TRP A O 1
ATOM 1657 N N . PHE A 1 214 ? -14.541 -8.178 6.286 1.00 97.00 214 PHE A N 1
ATOM 1658 C CA . PHE A 1 214 ? -15.623 -7.863 5.341 1.00 97.00 214 PHE A CA 1
ATOM 1659 C C . PHE A 1 214 ? -16.475 -6.674 5.798 1.00 97.00 214 PHE A C 1
ATOM 1661 O O . PHE A 1 214 ? -17.077 -5.980 4.981 1.00 97.00 214 PHE A O 1
ATOM 1668 N N . ALA A 1 215 ? -16.519 -6.426 7.107 1.00 97.19 215 ALA A N 1
ATOM 1669 C CA . ALA A 1 215 ? -17.230 -5.311 7.715 1.00 97.19 215 ALA A CA 1
ATOM 1670 C C . ALA A 1 215 ? -16.209 -4.310 8.263 1.00 97.19 215 ALA A C 1
ATOM 1672 O O . ALA A 1 215 ? -16.039 -4.172 9.475 1.00 97.19 215 ALA A O 1
ATOM 1673 N N . SER A 1 216 ? -15.494 -3.649 7.350 1.00 97.75 216 SER A N 1
ATOM 1674 C CA . SER A 1 216 ? -14.352 -2.801 7.691 1.00 97.75 216 SER A CA 1
ATOM 1675 C C . SER A 1 216 ? -14.421 -1.391 7.119 1.00 97.75 216 SER A C 1
ATOM 1677 O O . SER A 1 216 ? -15.064 -1.143 6.101 1.00 97.75 216 SER A O 1
ATOM 1679 N N . GLU A 1 217 ? -13.668 -0.498 7.743 1.00 98.38 217 GLU A N 1
ATOM 1680 C CA . GLU A 1 217 ? -13.360 0.856 7.294 1.00 98.38 217 GLU A CA 1
ATOM 1681 C C . GLU A 1 217 ? -11.847 1.070 7.416 1.00 98.38 217 GLU A C 1
ATOM 1683 O O . GLU A 1 217 ? -11.232 0.586 8.366 1.00 98.38 217 GLU A O 1
ATOM 1688 N N . GLN A 1 218 ? -11.241 1.797 6.478 1.00 98.19 218 GLN A N 1
ATOM 1689 C CA . GLN A 1 218 ? -9.850 2.230 6.601 1.00 98.19 218 GLN A CA 1
ATOM 1690 C C . GLN A 1 218 ? -9.824 3.692 7.046 1.00 98.19 218 GLN A C 1
ATOM 1692 O O . GLN A 1 218 ? -10.553 4.526 6.508 1.00 98.19 218 GLN A O 1
ATOM 1697 N N . VAL A 1 219 ? -8.987 4.017 8.026 1.00 98.56 219 VAL A N 1
ATOM 1698 C CA . VAL A 1 219 ? -8.887 5.360 8.607 1.00 98.56 219 VAL A CA 1
ATOM 1699 C C . VAL A 1 219 ? -7.432 5.795 8.712 1.00 98.56 219 VAL A C 1
ATOM 1701 O O . VAL A 1 219 ? -6.524 4.967 8.788 1.00 98.56 219 VAL A O 1
ATOM 1704 N N . GLN A 1 220 ? -7.205 7.105 8.727 1.00 98.12 220 GLN A N 1
ATOM 1705 C CA . GLN A 1 220 ? -5.875 7.677 8.935 1.00 98.12 220 GLN A CA 1
ATOM 1706 C C . GLN A 1 220 ? -5.736 8.128 10.390 1.00 98.12 220 GLN A C 1
ATOM 1708 O O . GLN A 1 220 ? -6.585 8.874 10.881 1.00 98.12 220 GLN A O 1
ATOM 1713 N N . LEU A 1 221 ? -4.681 7.709 11.090 1.00 98.62 221 LEU A N 1
ATOM 1714 C CA . LEU A 1 221 ? -4.420 8.170 12.452 1.00 98.62 221 LEU A CA 1
ATOM 1715 C C . LEU A 1 221 ? -3.946 9.627 12.456 1.00 98.62 221 LEU A C 1
ATOM 1717 O O . LEU A 1 221 ? -3.057 10.022 11.703 1.00 98.62 221 LEU A O 1
ATOM 1721 N N . ILE A 1 222 ? -4.508 10.423 13.358 1.00 98.56 222 ILE A N 1
ATOM 1722 C CA . ILE A 1 222 ? -4.149 11.831 13.556 1.00 98.56 222 ILE A CA 1
ATOM 1723 C C . ILE A 1 222 ? -3.371 11.990 14.860 1.00 98.56 222 ILE A C 1
ATOM 1725 O O . ILE A 1 222 ? -2.319 12.623 14.879 1.00 98.56 222 ILE A O 1
ATOM 1729 N N . ALA A 1 223 ? -3.878 11.410 15.951 1.00 98.56 223 ALA A N 1
ATOM 1730 C CA . ALA A 1 223 ? -3.287 11.555 17.276 1.00 98.56 223 ALA A CA 1
ATOM 1731 C C . ALA A 1 223 ? -3.553 10.334 18.165 1.00 98.56 223 ALA A C 1
ATOM 1733 O O . ALA A 1 223 ? -4.534 9.613 17.984 1.00 98.56 223 ALA A O 1
ATOM 1734 N N . VAL A 1 224 ? -2.694 10.145 19.168 1.00 98.75 224 VAL A N 1
ATOM 1735 C CA . VAL A 1 224 ? -2.831 9.117 20.208 1.00 98.75 224 VAL A CA 1
ATOM 1736 C C . VAL A 1 224 ? -2.822 9.798 21.573 1.00 98.75 224 VAL A C 1
ATOM 1738 O O . VAL A 1 224 ? -1.910 10.566 21.874 1.00 98.75 224 VAL A O 1
ATOM 1741 N N . ASN A 1 225 ? -3.815 9.494 22.409 1.00 98.56 225 ASN A N 1
ATOM 1742 C CA . ASN A 1 225 ? -3.882 9.933 23.799 1.00 98.56 225 ASN A CA 1
ATOM 1743 C C . ASN A 1 225 ? -3.815 8.710 24.722 1.00 98.56 225 ASN A C 1
ATOM 1745 O O . ASN A 1 225 ? -4.782 7.959 24.874 1.00 98.56 225 ASN A O 1
ATOM 1749 N N . LEU A 1 226 ? -2.652 8.518 25.348 1.00 98.38 226 LEU A N 1
ATOM 1750 C CA . LEU A 1 226 ? -2.382 7.363 26.206 1.00 98.38 226 LEU A CA 1
ATOM 1751 C C . LEU A 1 226 ? -3.123 7.443 27.545 1.00 98.38 226 LEU A C 1
ATOM 1753 O O . LEU A 1 226 ? -3.512 6.416 28.089 1.00 98.38 226 LEU A O 1
ATOM 1757 N N . GLN A 1 227 ? -3.353 8.649 28.067 1.00 97.88 227 GLN A N 1
ATOM 1758 C CA . GLN A 1 227 ? -4.033 8.856 29.345 1.00 97.88 227 GLN A CA 1
ATOM 1759 C C . GLN A 1 227 ? -5.524 8.517 29.237 1.00 97.88 227 GLN A C 1
ATOM 1761 O O . GLN A 1 227 ? -6.087 7.877 30.123 1.00 97.88 227 GLN A O 1
ATOM 1766 N N . ALA A 1 228 ? -6.161 8.913 28.134 1.00 97.75 228 ALA A N 1
ATOM 1767 C CA . ALA A 1 228 ? -7.572 8.639 27.877 1.00 97.75 228 ALA A CA 1
ATOM 1768 C C . ALA A 1 228 ? -7.822 7.277 27.201 1.00 97.75 228 ALA A C 1
ATOM 1770 O O . ALA A 1 228 ? -8.978 6.857 27.101 1.00 97.75 228 ALA A O 1
ATOM 1771 N N . ASN A 1 229 ? -6.763 6.593 26.746 1.00 98.31 229 ASN A N 1
ATOM 1772 C CA . ASN A 1 229 ? -6.832 5.429 25.857 1.00 98.31 229 ASN A CA 1
ATOM 1773 C C . ASN A 1 229 ? -7.718 5.689 24.629 1.00 98.31 229 ASN A C 1
ATOM 1775 O O . ASN A 1 229 ? -8.631 4.923 24.304 1.00 98.31 229 ASN A O 1
ATOM 1779 N N . THR A 1 230 ? -7.451 6.803 23.949 1.00 98.75 230 THR A N 1
ATOM 1780 C CA . THR A 1 230 ? -8.156 7.185 22.726 1.00 98.75 230 THR A CA 1
ATOM 1781 C C . THR A 1 230 ? -7.194 7.387 21.565 1.00 98.75 230 THR A C 1
ATOM 1783 O O . THR A 1 230 ? -6.044 7.799 21.735 1.00 98.75 230 THR A O 1
ATOM 1786 N N . ILE A 1 231 ? -7.690 7.099 20.367 1.00 98.81 231 ILE A N 1
ATOM 1787 C CA . ILE A 1 231 ? -7.049 7.463 19.105 1.00 98.81 231 ILE A CA 1
ATOM 1788 C C . ILE A 1 231 ? -7.956 8.433 18.356 1.00 98.81 231 ILE A C 1
ATOM 1790 O O . ILE A 1 231 ? -9.163 8.207 18.282 1.00 98.81 231 ILE A O 1
ATOM 1794 N N . ARG A 1 232 ? -7.383 9.500 17.801 1.00 98.81 232 ARG A N 1
ATOM 1795 C CA . ARG A 1 232 ? -8.087 10.400 16.885 1.00 98.81 232 ARG A CA 1
ATOM 1796 C C . ARG A 1 232 ? -7.800 9.977 15.463 1.00 98.81 232 ARG A C 1
ATOM 1798 O O . ARG A 1 232 ? -6.631 9.865 15.094 1.00 98.81 232 ARG A O 1
ATOM 1805 N N . VAL A 1 233 ? -8.839 9.769 14.667 1.00 98.75 233 VAL A N 1
ATOM 1806 C CA . VAL A 1 233 ? -8.704 9.287 13.289 1.00 98.75 233 VAL A CA 1
ATOM 1807 C C . VAL A 1 233 ? -9.507 10.136 12.314 1.00 98.75 233 VAL A C 1
ATOM 1809 O O . VAL A 1 233 ? -10.580 10.622 12.665 1.00 98.75 233 VAL A O 1
ATOM 1812 N N . LYS A 1 234 ? -9.023 10.259 11.076 1.00 98.56 234 LYS A N 1
ATOM 1813 C CA . LYS A 1 234 ? -9.811 10.718 9.928 1.00 98.56 234 LYS A CA 1
ATOM 1814 C C . LYS A 1 234 ? -10.555 9.531 9.320 1.00 98.56 234 LYS A C 1
ATOM 1816 O O . LYS A 1 234 ? -9.923 8.571 8.872 1.00 98.56 234 LYS A O 1
ATOM 1821 N N . ARG A 1 235 ? -11.882 9.611 9.309 1.00 98.44 235 ARG A N 1
ATOM 1822 C CA . ARG A 1 235 ? -12.811 8.556 8.880 1.00 98.44 235 ARG A CA 1
ATOM 1823 C C . ARG A 1 235 ? -12.885 8.414 7.358 1.00 98.44 235 ARG A C 1
ATOM 1825 O O . ARG A 1 235 ? -12.636 9.382 6.639 1.00 98.44 235 ARG A O 1
ATOM 1832 N N . GLY A 1 236 ? -13.258 7.224 6.881 1.00 96.88 236 GLY A N 1
ATOM 1833 C CA . GLY A 1 236 ? -13.521 6.946 5.461 1.00 96.88 236 GLY A CA 1
ATOM 1834 C C . GLY A 1 236 ? -12.331 7.211 4.535 1.00 96.88 236 GLY A C 1
ATOM 1835 O O . GLY A 1 236 ? -12.471 7.852 3.495 1.00 96.88 236 GLY A O 1
ATOM 1836 N N . ALA A 1 237 ? -11.135 6.783 4.929 1.00 95.50 237 ALA A N 1
ATOM 1837 C CA . ALA A 1 237 ? -9.932 6.954 4.127 1.00 95.50 237 ALA A CA 1
ATOM 1838 C C . ALA A 1 237 ? -9.778 5.822 3.090 1.00 95.50 237 ALA A C 1
ATOM 1840 O O . ALA A 1 237 ? -10.453 4.790 3.144 1.00 95.50 237 ALA A O 1
ATOM 1841 N N . TYR A 1 238 ? -8.864 6.018 2.134 1.00 93.56 238 TYR A N 1
ATOM 1842 C CA . TYR A 1 238 ? -8.380 4.966 1.223 1.00 93.56 238 TYR A CA 1
ATOM 1843 C C . TYR A 1 238 ? -9.459 4.300 0.355 1.00 93.56 238 TYR A C 1
ATOM 1845 O O . TYR A 1 238 ? -9.384 3.117 0.042 1.00 93.56 238 TYR A O 1
ATOM 1853 N N . GLY A 1 239 ? -10.478 5.067 -0.040 1.00 92.12 239 GLY A N 1
ATOM 1854 C CA . GLY A 1 239 ? -11.591 4.566 -0.852 1.00 92.12 239 GLY A CA 1
ATOM 1855 C C . GLY A 1 239 ? -12.675 3.836 -0.055 1.00 92.12 239 GLY A C 1
ATOM 1856 O O . GLY A 1 239 ? -13.578 3.264 -0.657 1.00 92.12 239 GLY A O 1
ATOM 1857 N N . THR A 1 240 ? -12.616 3.862 1.280 1.00 95.75 240 THR A N 1
ATOM 1858 C CA . THR A 1 240 ? -13.710 3.387 2.141 1.00 95.75 240 THR A CA 1
ATOM 1859 C C . THR A 1 240 ? -14.637 4.524 2.569 1.00 95.75 240 THR A C 1
ATOM 1861 O O . THR A 1 240 ? -14.343 5.698 2.358 1.00 95.75 240 THR A O 1
ATOM 1864 N N . SER A 1 241 ? -15.777 4.188 3.171 1.00 96.69 241 SER A N 1
ATOM 1865 C CA . SER A 1 241 ? -16.722 5.155 3.744 1.00 96.69 241 SER A CA 1
ATOM 1866 C C . SER A 1 241 ? -16.875 4.927 5.249 1.00 96.69 241 SER A C 1
ATOM 1868 O O . SER A 1 241 ? -16.708 3.786 5.689 1.00 96.69 241 SER A O 1
ATOM 1870 N N . PRO A 1 242 ? -17.210 5.967 6.040 1.00 98.31 242 PRO A N 1
ATOM 1871 C CA . PRO A 1 242 ? -17.441 5.809 7.469 1.00 98.31 242 PRO A CA 1
ATOM 1872 C C . PRO A 1 242 ? -18.496 4.747 7.775 1.00 98.31 242 PRO A C 1
ATOM 1874 O O . PRO A 1 242 ? -19.565 4.723 7.163 1.00 98.31 242 PRO A O 1
ATOM 1877 N N . ARG A 1 243 ? -18.208 3.880 8.747 1.00 98.06 243 ARG A N 1
ATOM 1878 C CA . ARG A 1 243 ? -19.126 2.844 9.233 1.00 98.06 243 ARG A CA 1
ATOM 1879 C C . ARG A 1 243 ? -19.451 3.042 10.705 1.00 98.06 243 ARG A C 1
ATOM 1881 O O . ARG A 1 243 ? -18.652 3.572 11.475 1.00 98.06 243 ARG A O 1
ATOM 1888 N N . ALA A 1 244 ? -20.637 2.595 11.100 1.00 98.38 244 ALA A N 1
ATOM 1889 C CA . ALA A 1 244 ? -20.985 2.523 12.506 1.00 98.38 244 ALA A CA 1
ATOM 1890 C C . ALA A 1 244 ? -20.379 1.253 13.112 1.00 98.38 244 ALA A C 1
ATOM 1892 O O . ALA A 1 244 ? -20.474 0.179 12.520 1.00 98.38 244 ALA A O 1
ATOM 1893 N N . PHE A 1 245 ? -19.802 1.368 14.304 1.00 98.25 245 PHE A N 1
ATOM 1894 C CA . PHE A 1 245 ? -19.303 0.237 15.078 1.00 98.25 245 PHE A CA 1
ATOM 1895 C C . PHE A 1 245 ? -19.925 0.250 16.470 1.00 98.25 245 PHE A C 1
ATOM 1897 O O . PHE A 1 245 ? -19.895 1.263 17.172 1.00 98.25 245 PHE A O 1
ATOM 1904 N N . ALA A 1 246 ? -20.482 -0.884 16.890 1.00 97.56 246 ALA A N 1
ATOM 1905 C CA . ALA A 1 246 ? -21.034 -1.022 18.230 1.00 97.56 246 ALA A CA 1
ATOM 1906 C C . ALA A 1 246 ? -19.921 -1.154 19.285 1.00 97.56 246 ALA A C 1
ATOM 1908 O O . ALA A 1 246 ? -18.876 -1.772 19.053 1.00 97.56 246 ALA A O 1
ATOM 1909 N N . ALA A 1 247 ? -20.177 -0.605 20.474 1.00 97.19 247 ALA A N 1
ATOM 1910 C CA . ALA A 1 247 ? -19.270 -0.682 21.615 1.00 97.19 247 ALA A CA 1
ATOM 1911 C C . ALA A 1 247 ? -18.893 -2.138 21.936 1.00 97.19 247 ALA A C 1
ATOM 1913 O O . ALA A 1 247 ? -19.763 -3.005 22.009 1.00 97.19 247 ALA A O 1
ATOM 1914 N N . ASN A 1 248 ? -17.603 -2.407 22.158 1.00 97.12 248 ASN A N 1
ATOM 1915 C CA . ASN A 1 248 ? -17.050 -3.733 22.474 1.00 97.12 248 ASN A CA 1
ATOM 1916 C C . ASN A 1 248 ? -17.262 -4.809 21.392 1.00 97.12 248 ASN A C 1
ATOM 1918 O O . ASN A 1 248 ? -17.009 -5.990 21.637 1.00 97.12 248 ASN A O 1
ATOM 1922 N N . ARG A 1 249 ? -17.705 -4.417 20.192 1.00 97.94 249 ARG A N 1
ATOM 1923 C CA . ARG A 1 249 ? -17.982 -5.315 19.060 1.00 97.94 249 ARG A CA 1
ATOM 1924 C C . ARG A 1 249 ? -17.107 -5.033 17.846 1.00 97.94 249 ARG A C 1
ATOM 1926 O O . ARG A 1 249 ? -17.361 -5.584 16.781 1.00 97.94 249 ARG A O 1
ATOM 1933 N N . ALA A 1 250 ? -16.080 -4.209 18.006 1.00 98.56 250 ALA A N 1
ATOM 1934 C CA . ALA A 1 250 ? -15.181 -3.834 16.931 1.00 98.56 250 ALA A CA 1
ATOM 1935 C C . ALA A 1 250 ? -13.720 -3.796 17.384 1.00 98.56 250 ALA A C 1
ATOM 1937 O O . ALA A 1 250 ? -13.400 -3.848 18.577 1.00 98.56 250 ALA A O 1
ATOM 1938 N N . TYR A 1 251 ? -12.836 -3.735 16.400 1.00 98.69 251 TYR A N 1
ATOM 1939 C CA . TYR A 1 251 ? -11.397 -3.843 16.540 1.00 98.69 251 TYR A CA 1
ATOM 1940 C C . TYR A 1 251 ? -10.711 -2.805 15.663 1.00 98.69 251 TYR A C 1
ATOM 1942 O O . TYR A 1 251 ? -11.121 -2.581 14.527 1.00 98.69 251 TYR A O 1
ATOM 1950 N N . ALA A 1 252 ? -9.666 -2.186 16.198 1.00 98.81 252 ALA A N 1
ATOM 1951 C CA . ALA A 1 252 ? -8.805 -1.261 15.481 1.00 98.81 252 ALA A CA 1
ATOM 1952 C C . ALA A 1 252 ? -7.407 -1.871 15.402 1.00 98.81 252 ALA A C 1
ATOM 1954 O O . ALA A 1 252 ? -6.835 -2.200 16.441 1.00 98.81 252 ALA A O 1
ATOM 1955 N N . ALA A 1 253 ? -6.848 -2.010 14.203 1.00 98.81 253 ALA A N 1
ATOM 1956 C CA . ALA A 1 253 ? -5.502 -2.538 14.004 1.00 98.81 253 ALA A CA 1
ATOM 1957 C C . ALA A 1 253 ? -4.716 -1.677 13.016 1.00 98.81 253 ALA A C 1
ATOM 1959 O O . ALA A 1 253 ? -5.216 -1.342 11.945 1.00 98.81 253 ALA A O 1
ATOM 1960 N N . ALA A 1 254 ? -3.483 -1.327 13.377 1.00 98.62 254 ALA A N 1
ATOM 1961 C CA . ALA A 1 254 ? -2.589 -0.614 12.477 1.00 98.62 254 ALA A CA 1
ATOM 1962 C C . ALA A 1 254 ? -2.117 -1.531 11.343 1.00 98.62 254 ALA A C 1
ATOM 1964 O O . ALA A 1 254 ? -1.789 -2.700 11.582 1.00 98.62 254 ALA A O 1
ATOM 1965 N N . HIS A 1 255 ? -2.057 -0.993 10.127 1.00 98.38 255 HIS A N 1
ATOM 1966 C CA . HIS A 1 255 ? -1.423 -1.664 8.995 1.00 98.38 255 HIS A CA 1
ATOM 1967 C C . HIS A 1 255 ? 0.056 -1.909 9.277 1.00 98.38 255 HIS A C 1
ATOM 1969 O O . HIS A 1 255 ? 0.742 -1.094 9.898 1.00 98.38 255 HIS A O 1
ATOM 1975 N N . VAL A 1 256 ? 0.571 -3.030 8.785 1.00 97.62 256 VAL A N 1
ATOM 1976 C CA . VAL A 1 256 ? 2.014 -3.216 8.667 1.00 97.62 256 VAL A CA 1
ATOM 1977 C C . VAL A 1 256 ? 2.465 -2.427 7.447 1.00 97.62 256 VAL A C 1
ATOM 1979 O O . VAL A 1 256 ? 1.951 -2.639 6.347 1.00 97.62 256 VAL A O 1
ATOM 1982 N N . THR A 1 257 ? 3.426 -1.524 7.639 1.00 95.56 257 THR A N 1
ATOM 1983 C CA . THR A 1 257 ? 3.834 -0.574 6.602 1.00 95.56 257 THR A CA 1
ATOM 1984 C C . THR A 1 257 ? 5.341 -0.480 6.411 1.00 95.56 257 THR A C 1
ATOM 1986 O O . THR A 1 257 ? 6.126 -0.817 7.303 1.00 95.56 257 THR A O 1
ATOM 1989 N N . GLU A 1 258 ? 5.737 0.008 5.236 1.00 91.50 258 GLU A N 1
ATOM 1990 C CA . GLU A 1 258 ? 7.087 0.496 4.950 1.00 91.50 258 GLU A CA 1
ATOM 1991 C C . GLU A 1 258 ? 7.082 1.938 4.434 1.00 91.50 258 GLU A C 1
ATOM 1993 O O . GLU A 1 258 ? 6.033 2.505 4.112 1.00 91.50 258 GLU A O 1
ATOM 1998 N N . GLY A 1 259 ? 8.276 2.535 4.383 1.00 88.12 259 GLY A N 1
ATOM 1999 C CA . GLY A 1 259 ? 8.465 3.931 4.012 1.00 88.12 259 GLY A CA 1
ATOM 2000 C C . GLY A 1 259 ? 7.994 4.928 5.091 1.00 88.12 259 GLY A C 1
ATOM 2001 O O . GLY A 1 259 ? 8.019 4.613 6.287 1.00 88.12 259 GLY A O 1
ATOM 2002 N N . PRO A 1 260 ? 7.607 6.153 4.690 1.00 88.00 260 PRO A N 1
ATOM 2003 C CA . PRO A 1 260 ? 7.808 6.695 3.347 1.00 88.00 260 PRO A CA 1
ATOM 2004 C C . PRO A 1 260 ? 9.307 6.867 3.043 1.00 88.00 260 PRO A C 1
ATOM 2006 O O . PRO A 1 260 ? 10.106 7.133 3.945 1.00 88.00 260 PRO A O 1
ATOM 2009 N N . TRP A 1 261 ? 9.690 6.708 1.775 1.00 84.56 261 TRP A N 1
ATOM 2010 C CA . TRP A 1 261 ? 11.087 6.821 1.316 1.00 84.56 261 TRP A CA 1
ATOM 2011 C C . TRP A 1 261 ? 11.476 8.247 0.871 1.00 84.56 261 TRP A C 1
ATOM 2013 O O . TRP A 1 261 ? 12.652 8.536 0.675 1.00 84.56 261 TRP A O 1
ATOM 2023 N N . ASP A 1 262 ? 10.500 9.155 0.782 1.00 83.75 262 ASP A N 1
ATOM 2024 C CA . ASP A 1 262 ? 10.651 10.606 0.588 1.00 83.75 262 ASP A CA 1
ATOM 2025 C C . ASP A 1 262 ? 9.614 11.315 1.476 1.00 83.75 262 ASP A C 1
ATOM 2027 O O . ASP A 1 262 ? 8.537 10.776 1.732 1.00 83.75 262 ASP A O 1
ATOM 2031 N N . ALA A 1 263 ? 9.915 12.525 1.949 1.00 83.81 263 ALA A N 1
ATOM 2032 C CA . ALA A 1 263 ? 9.040 13.270 2.856 1.00 83.81 263 ALA A CA 1
ATOM 2033 C C . ALA A 1 263 ? 7.656 13.611 2.261 1.00 83.81 263 ALA A C 1
ATOM 2035 O O . ALA A 1 263 ? 6.730 13.945 2.996 1.00 83.81 263 ALA A O 1
ATOM 2036 N N . ARG A 1 264 ? 7.505 13.547 0.935 1.00 82.06 264 ARG A N 1
ATOM 2037 C CA . ARG A 1 264 ? 6.240 13.804 0.228 1.00 82.06 264 ARG A CA 1
ATOM 2038 C C . ARG A 1 264 ? 5.433 12.534 -0.042 1.00 82.06 264 ARG A C 1
ATOM 2040 O O . ARG A 1 264 ? 4.363 12.625 -0.638 1.00 82.06 264 ARG A O 1
ATOM 2047 N N . TRP A 1 265 ? 5.969 11.361 0.288 1.00 85.75 265 TRP A N 1
ATOM 2048 C CA . TRP A 1 265 ? 5.357 10.076 -0.045 1.00 85.75 265 TRP A CA 1
ATOM 2049 C C . TRP A 1 265 ? 4.528 9.532 1.115 1.00 85.75 265 TRP A C 1
ATOM 2051 O O . TRP A 1 265 ? 4.626 9.989 2.254 1.00 85.75 265 TRP A O 1
ATOM 2061 N N . ASN A 1 266 ? 3.696 8.542 0.805 1.00 89.94 266 ASN A N 1
ATOM 2062 C CA . ASN A 1 266 ? 2.828 7.894 1.775 1.00 89.94 266 ASN A CA 1
ATOM 2063 C C . ASN A 1 266 ? 3.489 6.645 2.367 1.00 89.94 266 ASN A C 1
ATOM 2065 O O . ASN A 1 266 ? 4.431 6.088 1.802 1.00 89.94 266 ASN A O 1
ATOM 2069 N N . LEU A 1 267 ? 2.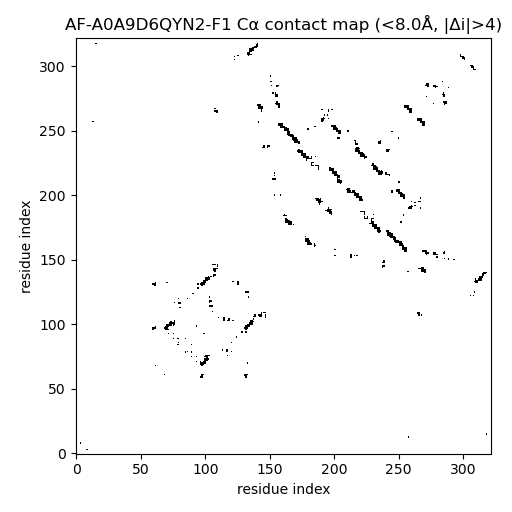958 6.187 3.502 1.00 92.88 267 LEU A N 1
ATOM 2070 C CA . LEU A 1 267 ? 3.204 4.824 3.960 1.00 92.88 267 LEU A CA 1
ATOM 2071 C C . LEU A 1 267 ? 2.583 3.837 2.970 1.00 92.88 267 LEU A C 1
ATOM 2073 O O . LEU A 1 267 ? 1.475 4.055 2.475 1.00 92.88 267 LEU A O 1
ATOM 2077 N N . MET A 1 268 ? 3.295 2.744 2.718 1.00 94.25 268 MET A N 1
ATOM 2078 C CA . MET A 1 268 ? 2.822 1.659 1.864 1.00 94.25 268 MET A CA 1
ATOM 2079 C C . MET A 1 268 ? 2.384 0.480 2.718 1.00 94.25 268 MET A C 1
ATOM 2081 O O . MET A 1 268 ? 3.033 0.176 3.718 1.00 94.25 268 MET A O 1
ATOM 2085 N N . TRP A 1 269 ? 1.297 -0.184 2.336 1.00 96.31 269 TRP A N 1
ATOM 2086 C CA . TRP A 1 269 ? 0.735 -1.314 3.072 1.00 96.31 269 TRP A CA 1
ATOM 2087 C C . TRP A 1 269 ? 1.288 -2.625 2.544 1.00 96.31 269 TRP A C 1
ATOM 2089 O O . TRP A 1 269 ? 1.274 -2.859 1.335 1.00 96.31 269 TRP A O 1
ATOM 2099 N N . TYR A 1 270 ? 1.741 -3.491 3.450 1.00 97.31 270 TYR A N 1
ATOM 2100 C CA . TYR A 1 270 ? 2.203 -4.819 3.071 1.00 97.31 270 TYR A CA 1
ATOM 2101 C C . TYR A 1 270 ? 1.043 -5.735 2.679 1.00 97.31 270 TYR A C 1
ATOM 2103 O O . TYR A 1 270 ? 0.036 -5.845 3.390 1.00 97.31 270 TYR A O 1
ATOM 2111 N N . TYR A 1 271 ? 1.240 -6.467 1.585 1.00 97.06 271 TYR A N 1
ATOM 2112 C CA . TYR A 1 271 ? 0.349 -7.540 1.160 1.00 97.06 271 TYR A CA 1
ATOM 2113 C C . TYR A 1 271 ? 0.403 -8.736 2.119 1.00 97.06 271 TYR A C 1
ATOM 2115 O O . TYR A 1 271 ? 1.455 -9.108 2.646 1.00 97.06 271 TYR A O 1
ATOM 2123 N N . ASN A 1 272 ? -0.733 -9.404 2.300 1.00 97.31 272 ASN A N 1
ATOM 2124 C CA . ASN A 1 272 ? -0.833 -10.653 3.043 1.00 97.31 272 ASN A CA 1
ATOM 2125 C C . ASN A 1 272 ? -0.745 -11.855 2.095 1.00 97.31 272 ASN A C 1
ATOM 2127 O O . ASN A 1 272 ? -1.755 -12.454 1.740 1.00 97.31 272 ASN A O 1
ATOM 2131 N N . PHE A 1 273 ? 0.470 -12.264 1.729 1.00 96.25 273 PHE A N 1
ATOM 2132 C CA . PHE A 1 273 ? 0.688 -13.478 0.924 1.00 96.25 273 PHE A CA 1
ATOM 2133 C C . PHE A 1 273 ? 0.758 -14.771 1.739 1.00 96.25 273 PHE A C 1
ATOM 2135 O O . PHE A 1 273 ? 1.229 -15.800 1.258 1.00 96.25 273 PHE A O 1
ATOM 2142 N N . THR A 1 274 ? 0.320 -14.749 2.998 1.00 95.06 274 THR A N 1
ATOM 2143 C CA . THR A 1 274 ? 0.325 -15.972 3.797 1.00 95.06 274 THR A CA 1
ATOM 2144 C C . THR A 1 274 ? -0.703 -16.962 3.249 1.00 95.06 274 THR A C 1
ATOM 2146 O O . THR A 1 274 ? -1.777 -16.577 2.791 1.00 95.06 274 THR A O 1
ATOM 2149 N N . ALA A 1 275 ? -0.445 -18.263 3.405 1.00 92.12 275 ALA A N 1
ATOM 2150 C CA . ALA A 1 275 ? -1.422 -19.307 3.072 1.00 92.12 275 ALA A CA 1
ATOM 2151 C C . ALA A 1 275 ? -2.731 -19.215 3.893 1.00 92.12 275 ALA A C 1
ATOM 2153 O O . ALA A 1 275 ? -3.700 -19.911 3.605 1.00 92.12 275 ALA A O 1
ATOM 2154 N N . LYS A 1 276 ? -2.755 -18.367 4.932 1.00 93.75 276 LYS A N 1
ATOM 2155 C CA . LYS A 1 276 ? -3.913 -18.084 5.790 1.00 93.75 276 LYS A CA 1
ATOM 2156 C C . LYS A 1 276 ? -4.551 -16.723 5.491 1.00 93.75 276 LYS A C 1
ATOM 2158 O O . LYS A 1 276 ? -5.361 -16.258 6.290 1.00 93.75 276 LYS A O 1
ATOM 2163 N N . CYS A 1 277 ? -4.172 -16.075 4.389 1.00 95.69 277 CYS A N 1
ATOM 2164 C CA . CYS A 1 277 ? -4.788 -14.832 3.951 1.00 95.69 277 CYS A CA 1
ATOM 2165 C C . CYS A 1 277 ? -6.313 -15.015 3.831 1.00 95.69 277 CYS A C 1
ATOM 2167 O O . CYS A 1 277 ? -6.757 -15.972 3.185 1.00 95.69 277 CYS A O 1
ATOM 2169 N N . PRO A 1 278 ? -7.120 -14.134 4.452 1.00 96.12 278 PRO A N 1
ATOM 2170 C CA . PRO A 1 278 ? -8.551 -14.071 4.202 1.00 96.12 278 PRO A CA 1
ATOM 2171 C C . PRO A 1 278 ? -8.858 -14.038 2.701 1.00 96.12 278 PRO A C 1
ATOM 2173 O O . PRO A 1 278 ? -8.253 -13.281 1.942 1.00 96.12 278 PRO A O 1
ATOM 2176 N N . ARG A 1 279 ? -9.811 -14.868 2.281 1.00 97.19 279 ARG A N 1
ATOM 2177 C CA . ARG A 1 279 ? -10.332 -14.857 0.912 1.00 97.19 279 ARG A CA 1
ATOM 2178 C C . ARG A 1 279 ? -11.415 -13.795 0.789 1.00 97.19 279 ARG A C 1
ATOM 2180 O O . ARG A 1 279 ? -12.135 -13.566 1.755 1.00 97.19 279 ARG A O 1
ATOM 2187 N N . ASP A 1 280 ? -11.501 -13.152 -0.367 1.00 96.44 280 ASP A N 1
ATOM 2188 C CA . ASP A 1 280 ? -12.531 -12.160 -0.665 1.00 96.44 280 ASP A CA 1
ATOM 2189 C C . ASP A 1 280 ? -13.893 -12.821 -0.957 1.00 96.44 280 ASP A C 1
ATOM 2191 O O . ASP A 1 280 ? -14.057 -14.040 -0.843 1.00 96.44 280 ASP A O 1
ATOM 2195 N N . ALA A 1 281 ? -14.885 -12.019 -1.356 1.00 95.94 281 ALA A N 1
ATOM 2196 C CA . ALA A 1 281 ? -16.223 -12.512 -1.692 1.00 95.94 281 ALA A CA 1
ATOM 2197 C C . ALA A 1 281 ? -16.246 -13.467 -2.906 1.00 95.94 281 ALA A C 1
ATOM 2199 O O . ALA A 1 281 ? -17.182 -14.250 -3.044 1.00 95.94 281 ALA A O 1
ATOM 2200 N N . ASN A 1 282 ? -15.214 -13.435 -3.754 1.00 96.75 282 ASN A N 1
ATOM 2201 C CA . ASN A 1 282 ? -15.032 -14.328 -4.899 1.00 96.75 282 ASN A CA 1
ATOM 2202 C C . ASN A 1 282 ? -14.156 -15.546 -4.557 1.00 96.75 282 ASN A C 1
ATOM 2204 O O . ASN A 1 282 ? -13.789 -16.317 -5.442 1.00 96.75 282 ASN A O 1
ATOM 2208 N N . GLY A 1 283 ? -13.781 -15.719 -3.287 1.00 97.19 283 GLY A N 1
ATOM 2209 C CA . GLY A 1 283 ? -12.905 -16.798 -2.849 1.00 97.19 283 GLY A CA 1
ATOM 2210 C C . GLY A 1 283 ? -11.424 -16.575 -3.174 1.00 97.19 283 GLY A C 1
ATOM 2211 O O . GLY A 1 283 ? -10.642 -17.517 -3.032 1.00 97.19 283 GLY A O 1
ATOM 2212 N N . LYS A 1 284 ? -10.998 -15.369 -3.567 1.00 97.62 284 LYS A N 1
ATOM 2213 C CA . LYS A 1 284 ? -9.609 -15.061 -3.940 1.00 97.62 284 LYS A CA 1
ATOM 2214 C C . LYS A 1 284 ? -8.786 -14.547 -2.761 1.00 97.62 284 LYS A C 1
ATOM 2216 O O . LYS A 1 284 ? -9.213 -13.683 -1.992 1.00 97.62 284 LYS A O 1
ATOM 2221 N N . SER A 1 285 ? -7.583 -15.090 -2.607 1.00 97.44 285 SER A N 1
ATOM 2222 C CA . SER A 1 285 ? -6.572 -14.583 -1.677 1.00 97.44 285 SER A CA 1
ATOM 2223 C C . SER A 1 285 ? -5.882 -13.332 -2.234 1.00 97.44 285 SER A C 1
ATOM 2225 O O . SER A 1 285 ? -6.051 -12.985 -3.403 1.00 97.44 285 SER A O 1
ATOM 2227 N N . CYS A 1 286 ? -5.061 -12.673 -1.413 1.00 96.62 286 CYS A N 1
ATOM 2228 C CA . CYS A 1 286 ? -4.264 -11.531 -1.863 1.00 96.62 286 CYS A CA 1
ATOM 2229 C C . CYS A 1 286 ? -3.324 -11.906 -3.016 1.00 96.62 286 CYS A C 1
ATOM 2231 O O . CYS A 1 286 ? -3.126 -11.109 -3.926 1.00 96.62 286 CYS A O 1
ATOM 2233 N N . ALA A 1 287 ? -2.739 -13.109 -2.977 1.00 96.12 287 ALA A N 1
ATOM 2234 C CA . ALA A 1 287 ? -1.838 -13.580 -4.024 1.00 96.12 287 ALA A CA 1
ATOM 2235 C C . ALA A 1 287 ? -2.582 -13.776 -5.353 1.00 96.12 287 ALA A C 1
ATOM 2237 O O . ALA A 1 287 ? -2.074 -13.364 -6.390 1.00 96.12 287 ALA A O 1
ATOM 2238 N N . ASP A 1 288 ? -3.798 -14.330 -5.307 1.00 96.50 288 ASP A N 1
ATOM 2239 C CA . ASP A 1 288 ? -4.636 -14.521 -6.498 1.00 96.50 288 ASP A CA 1
ATOM 2240 C C . ASP A 1 288 ? -4.952 -13.166 -7.159 1.00 96.50 288 ASP A C 1
ATOM 2242 O O . ASP A 1 288 ? -4.716 -12.984 -8.351 1.00 96.50 288 ASP A O 1
ATOM 2246 N N . ILE A 1 289 ? -5.401 -12.179 -6.369 1.00 95.62 289 ILE A N 1
ATOM 2247 C CA . ILE A 1 289 ? -5.671 -10.820 -6.868 1.00 95.62 289 ILE A CA 1
ATOM 2248 C C . ILE A 1 289 ? -4.408 -10.143 -7.395 1.00 95.62 289 ILE A C 1
ATOM 2250 O O . ILE A 1 289 ? -4.461 -9.471 -8.420 1.00 95.62 289 ILE A O 1
ATOM 2254 N N . TYR A 1 290 ? -3.275 -10.304 -6.711 1.00 93.44 290 TYR A N 1
ATOM 2255 C CA . TYR A 1 290 ? -2.018 -9.694 -7.131 1.00 93.44 290 TYR A CA 1
ATOM 2256 C C . TYR A 1 290 ? -1.533 -10.247 -8.477 1.00 93.44 290 TYR A C 1
ATOM 2258 O O . TYR A 1 290 ? -1.100 -9.479 -9.333 1.00 93.44 290 TYR A O 1
ATOM 2266 N N . VAL A 1 291 ? -1.637 -11.563 -8.688 1.00 92.06 291 VAL A N 1
ATOM 2267 C CA . VAL A 1 291 ? -1.300 -12.194 -9.973 1.00 92.06 291 VAL A CA 1
ATOM 2268 C C . VAL A 1 291 ? -2.213 -11.682 -11.083 1.00 92.06 291 VAL A C 1
ATOM 2270 O O . VAL A 1 291 ? -1.708 -11.325 -12.146 1.00 92.06 291 VAL A O 1
ATOM 2273 N N . ASP A 1 292 ? -3.520 -11.586 -10.833 1.00 91.75 292 ASP A N 1
ATOM 2274 C CA . ASP A 1 292 ? -4.474 -11.057 -11.811 1.00 91.75 292 ASP A CA 1
ATOM 2275 C C . ASP A 1 292 ? -4.198 -9.581 -12.143 1.00 91.75 292 ASP A C 1
ATOM 2277 O O . ASP A 1 292 ? -4.161 -9.210 -13.317 1.00 91.75 292 ASP A O 1
ATOM 2281 N N . ASP A 1 293 ? -3.953 -8.742 -11.127 1.00 89.94 293 ASP A N 1
ATOM 2282 C CA . ASP A 1 293 ? -3.623 -7.322 -11.308 1.00 89.94 293 ASP A CA 1
ATOM 2283 C C . ASP A 1 293 ? -2.336 -7.147 -12.119 1.00 89.94 293 ASP A C 1
ATOM 2285 O O . ASP A 1 293 ? -2.271 -6.311 -13.020 1.00 89.94 293 ASP A O 1
ATOM 2289 N N . LEU A 1 294 ? -1.313 -7.955 -11.835 1.00 87.12 294 LEU A N 1
ATOM 2290 C CA . LEU A 1 294 ? -0.060 -7.908 -12.572 1.00 87.12 294 LEU A CA 1
ATOM 2291 C C . LEU A 1 294 ? -0.241 -8.406 -14.012 1.00 87.12 294 LEU A C 1
ATOM 2293 O O . LEU A 1 294 ? 0.236 -7.757 -14.941 1.00 87.12 294 LEU A O 1
ATOM 2297 N N . ALA A 1 295 ? -0.959 -9.514 -14.216 1.00 86.25 295 ALA A N 1
ATOM 2298 C CA . ALA A 1 295 ? -1.234 -10.066 -15.540 1.00 86.25 295 ALA A CA 1
ATOM 2299 C C . ALA A 1 295 ? -2.007 -9.077 -16.426 1.00 86.25 295 ALA A C 1
ATOM 2301 O O . ALA A 1 295 ? -1.667 -8.912 -17.598 1.00 86.25 295 ALA A O 1
ATOM 2302 N N . GLU A 1 296 ? -2.985 -8.361 -15.864 1.00 85.88 296 GLU A N 1
ATOM 2303 C CA . GLU A 1 296 ? -3.737 -7.320 -16.572 1.00 85.88 296 GLU A CA 1
ATOM 2304 C C . GLU A 1 296 ? -2.814 -6.218 -17.116 1.00 85.88 296 GLU A C 1
ATOM 2306 O O . GLU A 1 296 ? -2.996 -5.753 -18.241 1.00 85.88 296 GLU A O 1
ATOM 2311 N N . LYS A 1 297 ? -1.771 -5.839 -16.365 1.00 80.00 297 LYS A N 1
ATOM 2312 C CA . LYS A 1 297 ? -0.808 -4.803 -16.785 1.00 80.00 297 LYS A CA 1
ATOM 2313 C C . LYS A 1 297 ? 0.067 -5.239 -17.966 1.00 80.00 297 LYS A C 1
ATOM 2315 O O . LYS A 1 297 ? 0.569 -4.378 -18.685 1.00 80.00 297 LYS A O 1
ATOM 2320 N N . PHE A 1 298 ? 0.219 -6.545 -18.192 1.00 75.62 298 PHE A N 1
ATOM 2321 C CA . PHE A 1 298 ? 0.935 -7.106 -19.344 1.00 75.62 298 PHE A CA 1
ATOM 2322 C C . PHE A 1 298 ? 0.004 -7.581 -20.468 1.00 75.62 298 PHE A C 1
ATOM 2324 O O . PHE A 1 298 ? 0.483 -8.029 -21.511 1.00 75.62 298 PHE A O 1
ATOM 2331 N N . ALA A 1 299 ? -1.316 -7.487 -20.292 1.00 71.38 299 ALA A N 1
ATOM 2332 C CA . ALA A 1 299 ? -2.261 -7.937 -21.299 1.00 71.38 299 ALA A CA 1
ATOM 2333 C C . ALA A 1 299 ? -2.213 -7.038 -22.555 1.00 71.38 299 ALA A C 1
ATOM 2335 O O . ALA A 1 299 ? -2.143 -5.807 -22.448 1.00 71.38 299 ALA A O 1
ATOM 2336 N N . PRO A 1 300 ? -2.300 -7.616 -23.768 1.00 62.19 300 PRO A N 1
ATOM 2337 C CA . PRO A 1 300 ? -2.450 -6.840 -24.993 1.00 62.19 300 PRO A CA 1
ATOM 2338 C C . PRO A 1 300 ? -3.838 -6.180 -25.001 1.00 62.19 300 PRO A C 1
ATOM 2340 O O . PRO A 1 300 ? -4.848 -6.838 -25.235 1.00 62.19 300 PRO A O 1
ATOM 2343 N N . THR A 1 301 ? -3.920 -4.882 -24.705 1.00 52.75 301 THR A N 1
ATOM 2344 C CA . THR A 1 301 ? -5.206 -4.166 -24.647 1.00 52.75 301 THR A CA 1
ATOM 2345 C C . THR A 1 301 ? -5.607 -3.576 -26.015 1.00 52.75 301 THR A C 1
ATOM 2347 O O . THR A 1 301 ? -4.750 -3.019 -26.705 1.00 52.75 301 THR A O 1
ATOM 2350 N N . PRO A 1 302 ? -6.900 -3.633 -26.422 1.00 37.28 302 PRO A N 1
ATOM 2351 C CA . PRO A 1 302 ? -7.379 -3.083 -27.703 1.00 37.28 302 PRO A CA 1
ATOM 2352 C C . PRO A 1 302 ? -7.334 -1.549 -27.781 1.00 37.28 302 PRO A C 1
ATOM 2354 O O . PRO A 1 302 ? -7.265 -0.970 -28.862 1.00 37.28 302 PRO A O 1
ATOM 2357 N N . THR A 1 303 ? -7.368 -0.870 -26.635 1.00 39.22 303 THR A N 1
ATOM 2358 C CA . THR A 1 303 ? -7.236 0.585 -26.529 1.00 39.22 303 THR A CA 1
ATOM 2359 C C . THR A 1 303 ? -5.818 0.913 -26.097 1.00 39.22 303 THR A C 1
ATOM 2361 O O . THR A 1 303 ? -5.529 0.900 -24.906 1.00 39.22 303 THR A O 1
ATOM 2364 N N . ALA A 1 304 ? -4.944 1.166 -27.070 1.00 36.31 304 ALA A N 1
ATOM 2365 C CA . ALA A 1 304 ? -3.569 1.653 -26.952 1.00 36.31 304 ALA A CA 1
ATOM 2366 C C . ALA A 1 304 ? -3.172 2.314 -25.604 1.00 36.31 304 ALA A C 1
ATOM 2368 O O . ALA A 1 304 ? -2.976 3.523 -25.515 1.00 36.31 304 ALA A O 1
ATOM 2369 N N . ARG A 1 305 ? -2.924 1.509 -24.570 1.00 41.41 305 ARG A N 1
ATOM 2370 C CA . ARG A 1 305 ? -1.899 1.769 -23.559 1.00 41.41 305 ARG A CA 1
ATOM 2371 C C . ARG A 1 305 ? -0.790 0.788 -23.869 1.00 41.41 305 ARG A C 1
ATOM 2373 O O . ARG A 1 305 ? -0.742 -0.260 -23.254 1.00 41.41 305 ARG A O 1
ATOM 2380 N N . ALA A 1 306 ? -0.028 1.133 -24.911 1.00 37.09 306 ALA A N 1
ATOM 2381 C CA . ALA A 1 306 ? 1.214 0.523 -25.379 1.00 37.09 306 ALA A CA 1
ATOM 2382 C C . ALA A 1 306 ? 1.335 -0.994 -25.169 1.00 37.09 306 ALA A C 1
ATOM 2384 O O . ALA A 1 306 ? 1.471 -1.455 -24.053 1.00 37.09 306 ALA A O 1
ATOM 2385 N N . SER A 1 307 ? 1.404 -1.765 -26.251 1.00 34.91 307 SER A N 1
ATOM 2386 C CA . SER A 1 307 ? 1.953 -3.126 -26.244 1.00 34.91 307 SER A CA 1
ATOM 2387 C C . SER A 1 307 ? 3.223 -3.205 -25.374 1.00 34.91 307 SER A C 1
ATOM 2389 O O . SER A 1 307 ? 4.306 -2.790 -25.801 1.00 34.91 307 SER A O 1
ATOM 2391 N N . TRP A 1 308 ? 3.065 -3.667 -24.133 1.00 48.72 308 TRP A N 1
ATOM 2392 C CA . TRP A 1 308 ? 4.098 -3.709 -23.109 1.00 48.72 308 TRP A CA 1
ATOM 2393 C C . TRP A 1 308 ? 4.963 -4.943 -23.329 1.00 48.72 308 TRP A C 1
ATOM 2395 O O . TRP A 1 308 ? 4.771 -5.969 -22.689 1.00 48.72 308 TRP A O 1
ATOM 2405 N N . ASN A 1 309 ? 5.942 -4.856 -24.228 1.00 40.50 309 ASN A N 1
ATOM 2406 C CA . ASN A 1 309 ? 6.973 -5.890 -24.344 1.00 40.50 309 ASN A CA 1
ATOM 2407 C C . ASN A 1 309 ? 8.051 -5.665 -23.271 1.00 40.50 309 ASN A C 1
ATOM 2409 O O . ASN A 1 309 ? 9.203 -5.354 -23.584 1.00 40.50 309 ASN A O 1
ATOM 2413 N N . PHE A 1 310 ? 7.662 -5.771 -21.999 1.00 44.66 310 PHE A N 1
ATOM 2414 C CA . PHE A 1 310 ? 8.613 -5.929 -20.903 1.00 44.66 310 PHE A CA 1
ATOM 2415 C C . PHE A 1 310 ? 9.158 -7.357 -20.944 1.00 44.66 310 PHE A C 1
ATOM 2417 O O . PHE A 1 310 ? 8.392 -8.310 -21.054 1.00 44.66 310 PHE A O 1
ATOM 2424 N N . ALA A 1 311 ? 10.478 -7.522 -20.859 1.00 39.72 311 ALA A N 1
ATOM 2425 C CA . ALA A 1 311 ? 11.082 -8.857 -20.930 1.00 39.72 311 ALA A CA 1
ATOM 2426 C C . ALA A 1 311 ? 11.082 -9.600 -19.581 1.00 39.72 311 ALA A C 1
ATOM 2428 O O . ALA A 1 311 ? 11.364 -10.793 -19.545 1.00 39.72 311 ALA A O 1
ATOM 2429 N N . ALA A 1 312 ? 10.799 -8.899 -18.478 1.00 42.75 312 ALA A N 1
ATOM 2430 C CA . ALA A 1 312 ? 10.670 -9.454 -17.135 1.00 42.75 312 ALA A CA 1
ATOM 2431 C C . ALA A 1 312 ? 10.080 -8.402 -16.179 1.00 42.75 312 ALA A C 1
ATOM 2433 O O . ALA A 1 312 ? 10.244 -7.198 -16.397 1.00 42.75 312 ALA A O 1
ATOM 2434 N N . ALA A 1 313 ? 9.443 -8.864 -15.103 1.00 40.22 313 ALA A N 1
ATOM 2435 C CA . ALA A 1 313 ? 9.194 -8.075 -13.902 1.00 40.22 313 ALA A CA 1
ATOM 2436 C C . ALA A 1 313 ? 10.143 -8.567 -12.802 1.00 40.22 313 ALA A C 1
ATOM 2438 O O . ALA A 1 313 ? 10.161 -9.759 -12.490 1.00 40.22 313 ALA A O 1
ATOM 2439 N N . CYS A 1 314 ? 10.923 -7.668 -12.205 1.00 39.22 314 CYS A N 1
ATOM 2440 C CA . CYS A 1 314 ? 11.655 -7.981 -10.980 1.00 39.22 314 CYS A CA 1
ATOM 2441 C C . CYS A 1 314 ? 10.714 -7.768 -9.792 1.00 39.22 314 CYS A C 1
ATOM 2443 O O . CYS A 1 314 ? 10.505 -6.639 -9.352 1.00 39.22 314 CYS A O 1
ATOM 2445 N N . VAL A 1 315 ? 10.137 -8.857 -9.280 1.00 40.72 315 VAL A N 1
ATOM 2446 C CA . VAL A 1 315 ? 9.363 -8.842 -8.034 1.00 40.72 315 VAL A CA 1
ATOM 2447 C C . VAL A 1 315 ? 10.331 -9.094 -6.883 1.00 40.72 315 VAL A C 1
ATOM 2449 O O . VAL A 1 315 ? 10.760 -10.223 -6.650 1.00 40.72 315 VAL A O 1
ATOM 2452 N N . SER A 1 316 ? 10.699 -8.039 -6.158 1.00 38.34 316 SER A N 1
ATOM 2453 C CA . SER A 1 316 ? 11.426 -8.201 -4.899 1.00 38.34 316 SER A CA 1
ATOM 2454 C C . SER A 1 316 ? 10.433 -8.588 -3.805 1.00 38.34 316 SER A C 1
ATOM 2456 O O . SER A 1 316 ? 9.677 -7.754 -3.310 1.00 38.34 316 SER A O 1
ATOM 2458 N N . ALA A 1 317 ? 10.413 -9.869 -3.442 1.00 33.44 317 ALA A N 1
ATOM 2459 C CA . ALA A 1 317 ? 9.764 -10.354 -2.234 1.00 33.44 317 ALA A CA 1
ATOM 2460 C C . ALA A 1 317 ? 10.850 -10.908 -1.307 1.00 33.44 317 ALA A C 1
ATOM 2462 O O . ALA A 1 317 ? 11.413 -11.973 -1.555 1.00 33.44 317 ALA A O 1
ATOM 2463 N N . SER A 1 318 ? 11.158 -10.194 -0.223 1.00 29.53 318 SER A N 1
ATOM 2464 C CA . SER A 1 318 ? 11.967 -10.753 0.866 1.00 29.53 318 SER A CA 1
ATOM 2465 C C . SER A 1 318 ? 11.141 -11.800 1.620 1.00 29.53 318 SER A C 1
ATOM 2467 O O . SER A 1 318 ? 10.560 -11.518 2.666 1.00 29.53 318 SER A O 1
ATOM 2469 N N . VAL A 1 319 ? 11.072 -13.023 1.091 1.00 27.61 319 VAL A N 1
ATOM 2470 C CA . VAL A 1 319 ? 10.530 -14.170 1.826 1.00 27.61 319 VAL A CA 1
ATOM 2471 C C . VAL A 1 319 ? 11.608 -14.644 2.794 1.00 27.61 319 VAL A C 1
ATOM 2473 O O . VAL A 1 319 ? 12.580 -15.288 2.405 1.00 27.61 319 VAL A O 1
ATOM 2476 N N . ARG A 1 320 ? 11.457 -14.318 4.080 1.00 30.97 320 ARG A N 1
ATOM 2477 C CA . ARG A 1 320 ? 12.220 -15.001 5.127 1.00 30.97 320 ARG A CA 1
ATOM 2478 C C . ARG A 1 320 ? 11.485 -16.284 5.482 1.00 30.97 320 ARG A C 1
ATOM 2480 O O . ARG A 1 320 ? 10.364 -16.220 5.985 1.00 30.97 320 ARG A O 1
ATOM 2487 N N . ASN A 1 321 ? 12.123 -17.427 5.243 1.00 26.69 321 ASN A N 1
ATOM 2488 C CA . ASN A 1 321 ? 11.719 -18.664 5.902 1.00 26.69 321 ASN A CA 1
ATOM 2489 C C . ASN A 1 321 ? 11.785 -18.446 7.421 1.00 26.69 321 ASN A C 1
ATOM 2491 O O . ASN A 1 321 ? 12.730 -17.834 7.927 1.00 26.69 321 ASN A O 1
ATOM 2495 N N . SER A 1 322 ? 10.710 -18.859 8.093 1.00 34.28 322 SER A N 1
ATOM 2496 C CA . SER A 1 322 ? 10.500 -18.714 9.538 1.00 34.28 322 SER A CA 1
ATOM 2497 C C . SER A 1 322 ? 11.324 -19.710 10.340 1.00 34.28 322 SER A C 1
ATOM 2499 O O . SER A 1 322 ? 11.631 -20.792 9.797 1.00 34.28 322 SER A O 1
#

Foldseek 3Di:
DDDQDPVNVQVVVVCLPDPDDDPDDDDDDDDDDDDDDDDDDDDDDDDDDDDDPPDDDDPQQQPDPDPDADAAEAPLLVQQLPPVDDLVNSLVVGVPGQAYEHALDCFFFPPVPSSVRSLVSLLVSCVVCVRHAYEYEDEQWWGDLQGVVVLDFQLQFDWDDWWFFAAKDAQDAFKDKTATPALVQWDALDAPRRHAGFKKKKAFADPVRHGDRVGIWIWGWDDTDGVRNITMTGTRPSPGGRDIDHGRGMIMTTFDWHHPPDPNGHTITTGDPDPPRDADPVRDHSVRSVVVVVVVVQDPDPPDPHNPPRVDYDHDDPDDDD

Mean predicted aligned error: 11.77 Å

Solvent-accessible surface area (backbone atoms only — not comparable to full-atom values): 18978 Å² total; per-residue (Å²): 133,84,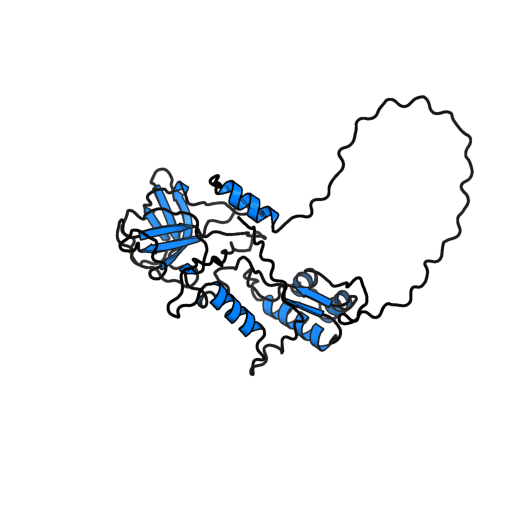82,78,47,72,69,53,53,56,53,56,56,54,56,78,78,67,76,82,76,82,86,75,80,78,86,75,83,83,75,89,78,74,88,79,80,89,74,79,88,74,82,78,79,86,75,74,86,78,75,74,80,85,70,76,82,74,81,61,48,58,87,53,92,70,78,83,82,51,57,43,75,55,56,59,32,63,55,47,59,39,84,88,50,53,67,69,62,48,45,72,61,54,67,77,44,20,14,42,28,26,56,44,67,44,47,64,34,87,51,90,77,41,39,63,50,25,42,48,52,56,52,51,47,42,72,75,38,69,63,31,45,41,30,44,42,52,76,57,48,40,28,23,56,74,46,78,40,86,78,58,61,65,40,25,45,34,60,47,83,55,24,45,24,59,45,66,39,72,58,51,78,52,75,46,79,44,39,32,74,47,32,83,69,60,57,64,55,33,52,82,79,43,78,39,48,42,45,30,41,36,21,33,41,44,99,85,70,42,85,31,47,89,54,54,29,34,28,38,47,73,47,75,38,72,91,78,19,23,37,31,28,36,42,33,27,68,88,36,56,46,55,65,39,55,50,69,40,20,35,40,23,35,51,35,65,48,51,28,92,46,96,90,44,50,61,18,42,26,58,21,74,53,99,79,33,44,55,49,99,85,67,43,32,33,54,56,47,50,52,51,56,53,49,59,72,57,49,84,61,94,72,82,72,61,86,59,79,53,83,48,72,58,66,60,64,91,78,74,85,127

Sequence (322 aa):
MKKITRREFLRLSAIGAGGILIAACAPSEPSPTPPRATLAPTQAPTLAPTTAPSATPISLRVLDENFPRAFYFRNAEGTATNTRNSYEDWDRTFSRLMGIEGKVFDEEFAAGGSAGRRLEFFTRFKKQHPDQLVVLHFNGGARDPRFESSKFFAGHWLYFNGAKILGAVPAESGETDIRVSDASLFKVNMGFFNISNEDIGLCELDANGKPNWFASEQVQLIAVNLQANTIRVKRGAYGTSPRAFAANRAYAAAHVTEGPWDARWNLMWYYNFTAKCPRDANGKSCADIYVDDLAEKFAPTPTARASWNFAAACVSASVRNS

pLDDT: mean 81.29, std 20.62, range [26.69, 98.81]